Protein AF-A0A8E2JX76-F1 (afdb_monomer_lite)

InterPro domains:
  IPR056693 Domain of unknown function DUF7791 [PF25053] (15-69)

Organism: NCBI:txid574774

Secondary structure (DSSP, 8-state):
---TT----HHHHHHHHHHHHHHHHHHHHHHTSHHHHHHHHHHTTTTS--HHHHHHHHHHHHHHT--TT--HHHHHHHHHHHHHHHHHHHHHHSS--HHHHHHHHHHHHHHHHHS--GGGTT--SHHHHHHHTT-HHHHHHHTTTS-HHHHHHHHHHHHHHHHHHS-HHHHHHHHHHTTS--SSHHHHHHHHHHHHHTTTTTTT-------TTSHHHHHHHHHHHHHHHHHHHHHHHHHSSS--

Structure (mmCIF, N/CA/C/O backbone):
data_AF-A0A8E2JX76-F1
#
_entry.id   AF-A0A8E2JX76-F1
#
loop_
_atom_site.group_PDB
_atom_site.id
_atom_site.type_symbol
_atom_site.label_atom_id
_atom_site.label_alt_id
_atom_site.label_comp_id
_atom_site.label_asym_id
_atom_site.label_entity_id
_atom_site.label_seq_id
_atom_site.pdbx_PDB_ins_code
_atom_site.Cartn_x
_atom_site.Cartn_y
_atom_site.Cartn_z
_atom_site.occupancy
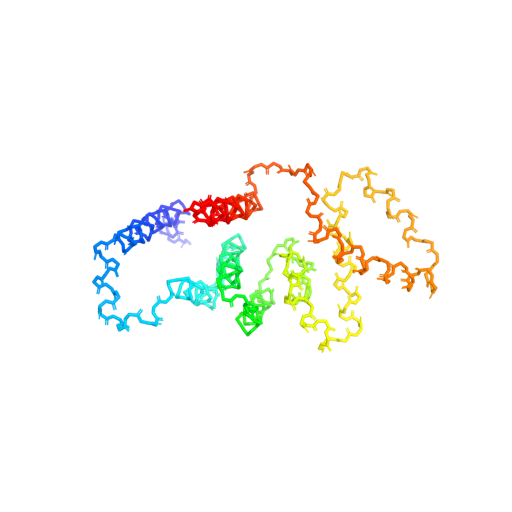_atom_site.B_iso_or_equiv
_atom_site.auth_seq_id
_atom_site.auth_comp_id
_atom_site.auth_asym_id
_atom_site.auth_atom_id
_atom_site.pdbx_PDB_model_num
ATOM 1 N N . MET A 1 1 ? 42.693 -14.334 10.787 1.00 50.94 1 MET A N 1
ATOM 2 C CA . MET A 1 1 ? 42.889 -13.735 9.450 1.00 50.94 1 MET A CA 1
ATOM 3 C C . MET A 1 1 ? 41.636 -14.006 8.642 1.00 50.94 1 MET A C 1
ATOM 5 O O . MET A 1 1 ? 41.381 -15.159 8.328 1.00 50.94 1 MET A O 1
ATOM 9 N N . VAL A 1 2 ? 40.813 -12.982 8.413 1.00 50.97 2 VAL A N 1
ATOM 10 C CA . VAL A 1 2 ? 39.615 -13.087 7.566 1.00 50.97 2 VAL A CA 1
ATOM 11 C C . VAL A 1 2 ? 40.042 -12.773 6.124 1.00 50.97 2 VAL A C 1
ATOM 13 O O . VAL A 1 2 ? 40.830 -11.842 5.947 1.00 50.97 2 VAL A O 1
ATOM 16 N N . PRO A 1 3 ? 39.622 -13.545 5.107 1.00 59.62 3 PRO A N 1
ATOM 17 C CA . PRO A 1 3 ? 40.065 -13.329 3.733 1.00 59.62 3 PRO A CA 1
ATOM 18 C C . PRO A 1 3 ? 39.615 -11.972 3.169 1.00 59.62 3 PRO A C 1
ATOM 20 O O . PRO A 1 3 ? 38.437 -11.629 3.204 1.00 59.62 3 PRO A O 1
ATOM 23 N N . ASN A 1 4 ? 40.565 -11.230 2.596 1.00 56.41 4 ASN A N 1
ATOM 24 C CA . ASN A 1 4 ? 40.424 -9.861 2.077 1.00 56.41 4 ASN A CA 1
ATOM 25 C C . ASN A 1 4 ? 39.562 -9.729 0.796 1.00 56.41 4 ASN A C 1
ATOM 27 O O . ASN A 1 4 ? 39.557 -8.679 0.168 1.00 56.41 4 ASN A O 1
ATOM 31 N N . TRP A 1 5 ? 38.872 -10.791 0.370 1.00 63.78 5 TRP A N 1
ATOM 32 C CA . TRP A 1 5 ? 37.967 -10.778 -0.789 1.00 63.78 5 TRP A CA 1
ATOM 33 C C . TRP A 1 5 ? 36.491 -10.647 -0.397 1.00 63.78 5 TRP A C 1
ATOM 35 O O . TRP A 1 5 ? 35.639 -10.553 -1.267 1.00 63.78 5 TRP A O 1
ATOM 45 N N . MET A 1 6 ? 36.188 -10.610 0.904 1.00 45.59 6 MET A N 1
ATOM 46 C CA . MET A 1 6 ? 34.832 -10.442 1.434 1.00 45.59 6 MET A CA 1
ATOM 47 C C . MET A 1 6 ? 34.576 -8.988 1.862 1.00 45.59 6 MET A C 1
ATOM 49 O O . MET A 1 6 ? 34.019 -8.718 2.923 1.00 45.59 6 MET A O 1
ATOM 53 N N . VAL A 1 7 ? 35.049 -8.045 1.046 1.00 55.78 7 VAL A N 1
ATOM 54 C CA . VAL A 1 7 ? 34.636 -6.640 1.090 1.00 55.78 7 VAL A CA 1
ATOM 55 C C . VAL A 1 7 ? 33.797 -6.431 -0.163 1.00 55.78 7 VAL A C 1
ATOM 57 O O . VAL A 1 7 ? 34.263 -5.865 -1.146 1.00 55.78 7 VAL A O 1
ATOM 60 N N . ASP A 1 8 ? 32.582 -6.983 -0.151 1.00 50.97 8 ASP A N 1
ATOM 61 C CA . ASP A 1 8 ? 31.576 -6.639 -1.151 1.00 50.97 8 ASP A CA 1
ATOM 62 C C . ASP A 1 8 ? 31.263 -5.156 -0.952 1.00 50.97 8 ASP A C 1
ATOM 64 O O . ASP A 1 8 ? 30.697 -4.740 0.061 1.00 50.97 8 ASP A O 1
ATOM 68 N N . THR A 1 9 ? 31.735 -4.335 -1.881 1.00 55.38 9 THR A N 1
ATOM 69 C CA . THR A 1 9 ? 31.513 -2.898 -1.874 1.00 55.38 9 THR A CA 1
ATOM 70 C C . THR A 1 9 ? 30.032 -2.646 -2.141 1.00 55.38 9 THR A C 1
ATOM 72 O O . THR A 1 9 ? 29.502 -2.976 -3.202 1.00 55.38 9 THR A O 1
ATOM 75 N N . ASP A 1 10 ? 29.342 -2.019 -1.187 1.00 55.44 10 ASP A N 1
ATOM 76 C CA . ASP A 1 10 ? 27.932 -1.618 -1.315 1.00 55.44 10 ASP A CA 1
ATOM 77 C C . ASP A 1 10 ? 27.642 -0.816 -2.611 1.00 55.44 10 ASP A C 1
ATOM 79 O O . ASP A 1 10 ? 26.508 -0.778 -3.101 1.00 55.44 10 ASP A O 1
ATOM 83 N N . GLU A 1 11 ? 28.677 -0.222 -3.217 1.00 58.78 11 GLU A N 1
ATOM 84 C CA . GLU A 1 11 ? 28.632 0.462 -4.513 1.00 58.78 11 GLU A CA 1
ATOM 85 C C . GLU A 1 11 ? 28.232 -0.446 -5.687 1.00 58.78 11 GLU A C 1
ATOM 87 O O . GLU A 1 11 ? 27.476 -0.013 -6.566 1.00 58.78 11 GLU A O 1
ATOM 92 N N . GLU A 1 12 ? 28.665 -1.710 -5.714 1.00 58.47 12 GLU A N 1
ATOM 93 C CA . GLU A 1 12 ? 28.334 -2.606 -6.827 1.00 58.47 12 GLU A CA 1
ATOM 94 C C . GLU A 1 12 ? 26.840 -2.972 -6.800 1.00 58.47 12 GLU A C 1
ATOM 96 O O . GLU A 1 12 ? 26.153 -2.928 -7.827 1.00 58.47 12 GLU A O 1
ATOM 101 N N . CYS A 1 13 ? 26.282 -3.199 -5.604 1.00 57.03 13 CYS A N 1
ATOM 102 C CA . CYS A 1 13 ? 24.848 -3.429 -5.404 1.00 57.03 13 CYS A CA 1
ATOM 103 C C . CYS A 1 13 ? 23.981 -2.235 -5.842 1.00 57.03 13 CYS A C 1
ATOM 105 O O . CYS A 1 13 ? 22.881 -2.424 -6.378 1.00 57.03 13 CYS A O 1
ATOM 107 N N . ALA A 1 14 ? 24.452 -1.001 -5.644 1.00 61.03 14 ALA A N 1
ATOM 108 C CA . ALA A 1 14 ? 23.742 0.194 -6.101 1.00 61.03 14 ALA A CA 1
ATOM 109 C C . ALA A 1 14 ? 23.683 0.274 -7.640 1.00 61.03 14 ALA A C 1
ATOM 111 O O . ALA A 1 14 ? 22.625 0.572 -8.206 1.00 61.03 14 ALA A O 1
ATOM 112 N N . SER A 1 15 ? 24.782 -0.070 -8.320 1.00 65.25 15 SER A N 1
ATOM 113 C CA . SER A 1 15 ? 24.880 -0.080 -9.787 1.00 65.25 15 SER A CA 1
ATOM 114 C C . SER A 1 15 ? 23.900 -1.066 -10.440 1.00 65.25 15 SER A C 1
ATOM 116 O O . SER A 1 15 ? 23.157 -0.706 -11.363 1.00 65.25 15 SER A O 1
ATOM 118 N N . TRP A 1 16 ? 23.805 -2.293 -9.911 1.00 57.41 16 TRP A N 1
ATOM 119 C CA . TRP A 1 16 ? 22.872 -3.301 -10.427 1.00 57.41 16 TRP A CA 1
ATOM 120 C C . TRP A 1 16 ? 21.408 -2.871 -10.289 1.00 57.41 16 TRP A C 1
ATOM 122 O O . TRP A 1 16 ? 20.624 -3.055 -11.223 1.00 57.41 16 TRP A O 1
ATOM 132 N N . ASN A 1 17 ? 21.039 -2.228 -9.176 1.00 61.09 17 ASN A N 1
ATOM 133 C CA . ASN A 1 17 ? 19.679 -1.721 -8.980 1.00 61.09 17 ASN A CA 1
ATOM 134 C C . ASN A 1 17 ? 19.298 -0.654 -10.021 1.00 61.09 17 ASN A C 1
ATOM 136 O O . ASN A 1 17 ? 18.183 -0.692 -10.547 1.00 61.09 17 ASN A O 1
ATOM 140 N N . LEU A 1 18 ? 20.214 0.258 -10.365 1.00 62.34 18 LEU A N 1
ATOM 141 C CA . LEU A 1 18 ? 19.973 1.280 -11.392 1.00 62.34 18 LEU A CA 1
ATOM 142 C C . LEU A 1 18 ? 19.794 0.658 -12.781 1.00 62.34 18 LEU A C 1
ATOM 144 O O . LEU A 1 18 ? 18.868 1.018 -13.514 1.00 62.34 18 LEU A O 1
ATOM 148 N N . ARG A 1 19 ? 20.642 -0.315 -13.128 1.00 64.06 19 ARG A N 1
ATOM 149 C CA . ARG A 1 19 ? 20.577 -1.008 -14.420 1.00 64.06 19 ARG A CA 1
ATOM 150 C C . ARG A 1 19 ? 19.278 -1.796 -14.579 1.00 64.06 19 ARG A C 1
ATOM 152 O O . ARG A 1 19 ? 18.639 -1.719 -15.627 1.00 64.06 19 ARG A O 1
ATOM 159 N N . VAL A 1 20 ? 18.863 -2.510 -13.535 1.00 68.62 20 VAL A N 1
ATOM 160 C CA . VAL A 1 20 ? 17.611 -3.278 -13.519 1.00 68.62 20 VAL A CA 1
ATOM 161 C C . VAL A 1 20 ? 16.409 -2.339 -13.651 1.00 68.62 20 VAL A C 1
ATOM 163 O O . VAL A 1 20 ? 15.566 -2.552 -14.521 1.00 68.62 20 VAL A O 1
ATOM 166 N N . GLN A 1 21 ? 16.359 -1.246 -12.883 1.00 70.12 21 GLN A N 1
ATOM 167 C CA . GLN A 1 21 ? 15.282 -0.253 -12.999 1.00 70.12 21 GLN A CA 1
ATOM 168 C C . GLN A 1 21 ? 15.192 0.356 -14.404 1.00 70.12 21 GLN A C 1
ATOM 170 O O . GLN A 1 21 ? 14.088 0.513 -14.931 1.00 70.12 21 GLN A O 1
ATOM 175 N N . TYR A 1 22 ? 16.334 0.660 -15.029 1.00 73.38 22 TYR A N 1
ATOM 176 C CA . TYR A 1 22 ? 16.366 1.160 -16.401 1.00 73.38 22 TYR A CA 1
ATOM 177 C C . TYR A 1 22 ? 15.811 0.134 -17.395 1.00 73.38 22 TYR A C 1
ATOM 179 O O . TYR A 1 22 ? 14.960 0.482 -18.210 1.00 73.38 22 TYR A O 1
ATOM 187 N N . ILE A 1 23 ? 16.228 -1.133 -17.303 1.00 76.06 23 ILE A N 1
ATOM 188 C CA . ILE A 1 23 ? 15.740 -2.197 -18.192 1.00 76.06 23 ILE A CA 1
ATOM 189 C C . ILE A 1 23 ? 14.235 -2.407 -18.017 1.00 76.06 23 ILE A C 1
ATOM 191 O O . ILE A 1 23 ? 13.520 -2.446 -19.014 1.00 76.06 23 ILE A O 1
ATOM 195 N N . HIS A 1 24 ? 13.727 -2.483 -16.784 1.00 76.12 24 HIS A N 1
ATOM 196 C CA . HIS A 1 24 ? 12.290 -2.654 -16.545 1.00 76.12 24 HIS A CA 1
ATOM 197 C C . HIS A 1 24 ? 11.471 -1.474 -17.064 1.00 76.12 24 HIS A C 1
ATOM 199 O O . HIS A 1 24 ? 10.395 -1.681 -17.624 1.00 76.12 24 HIS A O 1
ATOM 205 N N . ARG A 1 25 ? 11.978 -0.245 -16.921 1.00 78.31 25 ARG A N 1
ATOM 206 C CA . ARG A 1 25 ? 11.317 0.941 -17.468 1.00 78.31 25 ARG A CA 1
ATOM 207 C C . ARG A 1 25 ? 11.311 0.927 -18.994 1.00 78.31 25 ARG A C 1
ATOM 209 O O . ARG A 1 25 ? 10.256 1.115 -19.580 1.00 78.31 25 ARG A O 1
ATOM 216 N N . THR A 1 26 ? 12.446 0.647 -19.626 1.00 82.69 26 THR A N 1
ATOM 217 C CA . THR A 1 26 ? 12.547 0.572 -21.090 1.00 82.69 26 THR A CA 1
ATOM 218 C C . THR A 1 26 ? 11.689 -0.560 -21.651 1.00 82.69 26 THR A C 1
ATOM 220 O O . THR A 1 26 ? 11.000 -0.370 -22.648 1.00 82.69 26 THR A O 1
ATOM 223 N N . ALA A 1 27 ? 11.670 -1.722 -20.994 1.00 82.38 27 ALA A N 1
ATOM 224 C CA . ALA A 1 27 ? 10.802 -2.834 -21.364 1.00 82.38 27 ALA A CA 1
ATOM 225 C C . ALA A 1 27 ? 9.323 -2.456 -21.226 1.00 82.38 27 ALA A C 1
ATOM 227 O O . ALA A 1 27 ? 8.539 -2.744 -22.123 1.00 82.38 27 ALA A O 1
ATOM 228 N N . LYS A 1 28 ? 8.945 -1.763 -20.145 1.00 81.25 28 LYS A N 1
ATOM 229 C CA . LYS A 1 28 ? 7.587 -1.242 -19.968 1.00 81.25 28 LYS A CA 1
ATOM 230 C C . LYS A 1 28 ? 7.217 -0.265 -21.085 1.00 81.25 28 LYS A C 1
ATOM 232 O O . LYS A 1 28 ? 6.209 -0.482 -21.744 1.00 81.25 28 LYS A O 1
ATOM 237 N N . ASP A 1 29 ? 8.043 0.748 -21.331 1.00 84.69 29 ASP A N 1
ATOM 238 C CA . ASP A 1 29 ? 7.800 1.761 -22.365 1.00 84.69 29 ASP A CA 1
ATOM 239 C C . ASP A 1 29 ? 7.711 1.113 -23.767 1.00 84.69 29 ASP A C 1
ATOM 241 O O . ASP A 1 29 ? 6.890 1.509 -24.595 1.00 84.69 29 ASP A O 1
ATOM 245 N N . PHE A 1 30 ? 8.509 0.070 -24.026 1.00 86.81 30 PHE A N 1
ATOM 246 C CA . PHE A 1 30 ? 8.452 -0.718 -25.259 1.00 86.81 30 PHE A CA 1
ATOM 247 C C . PHE A 1 30 ? 7.161 -1.537 -25.380 1.00 86.81 30 PHE A C 1
ATOM 249 O O . PHE A 1 30 ? 6.525 -1.523 -26.435 1.00 86.81 30 PHE A O 1
ATOM 256 N N . LEU A 1 31 ? 6.751 -2.233 -24.318 1.00 84.06 31 LEU A N 1
ATOM 257 C CA . LEU A 1 31 ? 5.517 -3.026 -24.299 1.00 84.06 31 LEU A CA 1
ATOM 258 C C . LEU A 1 31 ? 4.268 -2.142 -24.397 1.00 84.06 31 LEU A C 1
ATOM 260 O O . LEU A 1 31 ? 3.299 -2.532 -25.040 1.00 84.06 31 LEU A O 1
ATOM 264 N N . GLU A 1 32 ? 4.307 -0.942 -23.818 1.00 81.88 32 GLU A N 1
ATOM 265 C CA . GLU A 1 32 ? 3.236 0.059 -23.906 1.00 81.88 32 GLU A CA 1
ATOM 266 C C . GLU A 1 32 ? 3.201 0.786 -25.266 1.00 81.88 32 GLU A C 1
ATOM 268 O O . GLU A 1 32 ? 2.283 1.569 -25.527 1.00 81.88 32 GLU A O 1
ATOM 273 N N . SER A 1 33 ? 4.155 0.525 -26.171 1.00 90.25 33 SER A N 1
ATOM 274 C CA . SER A 1 33 ? 4.100 1.056 -27.535 1.00 90.25 33 SER A CA 1
ATOM 275 C C . SER A 1 33 ? 2.904 0.474 -28.303 1.00 90.25 33 SER A C 1
ATOM 277 O O . SER A 1 33 ? 2.609 -0.715 -28.232 1.00 90.25 33 SER A O 1
ATOM 279 N N . GLY A 1 34 ? 2.187 1.307 -29.066 1.00 89.62 34 GLY A N 1
ATOM 280 C CA . GLY A 1 34 ? 0.876 0.935 -29.621 1.00 89.62 34 GLY A CA 1
ATOM 281 C C . GLY A 1 34 ? 0.865 -0.238 -30.616 1.00 89.62 34 GLY A C 1
ATOM 282 O O . GLY A 1 34 ? -0.190 -0.829 -30.844 1.00 89.62 34 GLY A O 1
ATOM 283 N N . SER A 1 35 ? 1.995 -0.593 -31.236 1.00 90.69 35 SER A N 1
ATOM 284 C CA . SER A 1 35 ? 2.104 -1.818 -32.046 1.00 90.69 35 SER A CA 1
ATOM 285 C C . SER A 1 35 ? 2.301 -3.053 -31.170 1.00 90.69 35 SER A C 1
ATOM 287 O O . SER A 1 35 ? 1.573 -4.028 -31.329 1.00 90.69 35 SER A O 1
ATOM 289 N N . LYS A 1 36 ? 3.221 -2.989 -30.201 1.00 89.25 36 LYS A N 1
ATOM 290 C CA . LYS A 1 36 ? 3.526 -4.109 -29.305 1.00 89.25 36 LYS A CA 1
ATOM 291 C C . LYS A 1 36 ? 2.415 -4.397 -28.318 1.00 89.25 36 LYS A C 1
ATOM 293 O O . LYS A 1 36 ? 2.122 -5.559 -28.068 1.00 89.25 36 LYS A O 1
ATOM 298 N N . TRP A 1 37 ? 1.729 -3.366 -27.843 1.00 87.19 37 TRP A N 1
ATOM 299 C CA . TRP A 1 37 ? 0.570 -3.547 -26.984 1.00 87.19 37 TRP A CA 1
ATOM 300 C C . TRP A 1 37 ? -0.548 -4.327 -27.683 1.00 87.19 37 TRP A C 1
ATOM 302 O O . TRP A 1 37 ? -1.173 -5.176 -27.060 1.00 87.19 37 TRP A O 1
ATOM 312 N N . ARG A 1 38 ? -0.762 -4.103 -28.989 1.00 88.25 38 ARG A N 1
ATOM 313 C CA . ARG A 1 38 ? -1.730 -4.886 -29.775 1.00 88.25 38 ARG A CA 1
ATOM 314 C C . ARG A 1 38 ? -1.323 -6.352 -29.880 1.00 88.25 38 ARG A C 1
ATOM 316 O O . ARG A 1 38 ? -2.139 -7.194 -29.545 1.00 88.25 38 ARG A O 1
ATOM 323 N N . GLU A 1 39 ? -0.059 -6.641 -30.203 1.00 90.38 39 GLU A N 1
ATOM 324 C CA . GLU A 1 39 ? 0.462 -8.022 -30.222 1.00 90.38 39 GLU A CA 1
ATOM 325 C C . GLU A 1 39 ? 0.265 -8.725 -28.863 1.00 90.38 39 GLU A C 1
ATOM 327 O O . GLU A 1 39 ? -0.134 -9.887 -28.806 1.00 90.38 39 GLU A O 1
ATOM 332 N N . VAL A 1 40 ? 0.506 -8.012 -27.755 1.00 85.44 40 VAL A N 1
ATOM 333 C CA . VAL A 1 40 ? 0.275 -8.532 -26.398 1.00 85.44 40 VAL A CA 1
ATOM 334 C C . VAL A 1 40 ? -1.210 -8.805 -26.164 1.00 85.44 40 VAL A C 1
ATOM 336 O O . VAL A 1 40 ? -1.549 -9.869 -25.649 1.00 85.44 40 VAL A O 1
ATOM 339 N N . LEU A 1 41 ? -2.103 -7.889 -26.546 1.00 86.44 41 LEU A N 1
ATOM 340 C CA . LEU A 1 41 ? -3.549 -8.094 -26.424 1.00 86.44 41 LEU A CA 1
ATOM 341 C C . LEU A 1 41 ? -4.027 -9.272 -27.284 1.00 86.44 41 LEU A C 1
ATOM 343 O O . LEU A 1 41 ? -4.803 -10.090 -26.791 1.00 86.44 41 LEU A O 1
ATOM 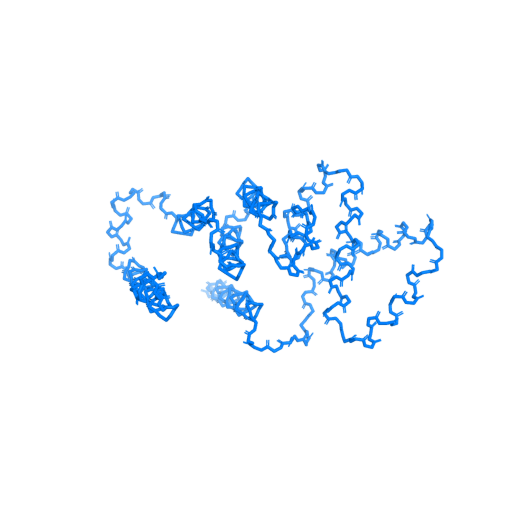347 N N . ASP A 1 42 ? -3.557 -9.392 -28.528 1.00 89.25 42 ASP A N 1
ATOM 348 C CA . ASP A 1 42 ? -3.859 -10.511 -29.438 1.00 89.25 42 ASP A CA 1
ATOM 349 C C . ASP A 1 42 ? -3.465 -11.848 -28.799 1.00 89.25 42 ASP A C 1
ATOM 351 O O . ASP A 1 42 ? -4.266 -12.780 -28.744 1.00 89.25 42 ASP A O 1
ATOM 355 N N . ALA A 1 43 ? -2.260 -11.920 -28.227 1.00 87.69 43 ALA A N 1
ATOM 356 C CA . ALA A 1 43 ? -1.756 -13.127 -27.576 1.00 87.69 43 ALA A CA 1
ATOM 357 C C . ALA A 1 43 ? -2.449 -13.454 -26.239 1.00 87.69 43 ALA A C 1
ATOM 359 O O . ALA A 1 43 ? -2.506 -14.617 -25.845 1.00 87.69 43 ALA A O 1
ATOM 360 N N . THR A 1 44 ? -2.963 -12.446 -25.528 1.00 83.50 44 THR A N 1
ATOM 361 C CA . THR A 1 44 ? -3.580 -12.596 -24.192 1.00 83.50 44 THR A CA 1
ATOM 362 C C . THR A 1 44 ? -5.111 -12.637 -24.220 1.00 83.50 44 THR A C 1
ATOM 364 O O . THR A 1 44 ? -5.754 -12.632 -23.167 1.00 83.50 44 THR A O 1
ATOM 367 N N . GLY A 1 45 ? -5.712 -12.701 -25.413 1.00 84.12 45 GLY A N 1
ATOM 368 C CA . GLY A 1 45 ? -7.162 -12.817 -25.572 1.00 84.12 45 GLY A CA 1
ATOM 369 C C . GLY A 1 45 ? -7.933 -11.531 -25.264 1.00 84.12 45 GLY A C 1
ATOM 370 O O . GLY A 1 45 ? -9.082 -11.615 -24.848 1.00 84.12 45 GLY A O 1
ATOM 371 N N . HIS A 1 46 ? -7.311 -10.360 -25.454 1.00 71.56 46 HIS A N 1
ATOM 372 C CA . HIS A 1 46 ? -7.898 -9.005 -25.437 1.00 71.56 46 HIS A CA 1
ATOM 373 C C . HIS A 1 46 ? -8.532 -8.504 -24.127 1.00 71.56 46 HIS A C 1
ATOM 375 O O . HIS A 1 46 ? -8.550 -7.295 -23.903 1.00 71.56 46 HIS A O 1
ATOM 381 N N . GLU A 1 47 ? -9.014 -9.378 -23.245 1.00 69.44 47 GLU A N 1
ATOM 382 C CA . GLU A 1 47 ? -9.903 -8.978 -22.147 1.00 69.44 47 GLU A CA 1
ATOM 383 C C . GLU A 1 47 ? -9.315 -9.166 -20.740 1.00 69.44 47 GLU A C 1
ATOM 385 O O . GLU A 1 47 ? -9.903 -8.687 -19.773 1.00 69.44 47 GLU A O 1
ATOM 390 N N . SER A 1 48 ? -8.145 -9.801 -20.584 1.00 73.12 48 SER A N 1
ATOM 391 C CA . SER A 1 48 ? -7.664 -10.217 -19.250 1.00 73.12 48 SER A CA 1
ATOM 392 C C . SER A 1 48 ? -6.381 -9.553 -18.745 1.00 73.12 48 SER A C 1
ATOM 394 O O . SER A 1 48 ? -6.109 -9.597 -17.545 1.00 73.12 48 SER A O 1
ATOM 396 N N . PHE A 1 49 ? -5.585 -8.915 -19.607 1.00 84.06 49 PHE A N 1
ATOM 397 C CA . PHE A 1 49 ? -4.276 -8.418 -19.187 1.00 84.06 49 PHE A CA 1
ATOM 398 C C . PHE A 1 49 ? -4.348 -6.994 -18.611 1.00 84.06 49 PHE A C 1
ATOM 400 O O . PHE A 1 49 ? -4.389 -6.000 -19.341 1.00 84.06 49 PHE A O 1
ATOM 407 N N . ASP A 1 50 ? -4.328 -6.878 -17.278 1.00 88.00 50 ASP A N 1
ATOM 408 C CA . ASP A 1 50 ? -4.168 -5.597 -16.582 1.00 88.00 50 ASP A CA 1
ATOM 409 C C . ASP A 1 50 ? -2.721 -5.422 -16.092 1.00 88.00 50 ASP A C 1
ATOM 411 O O . ASP A 1 50 ? -2.339 -6.001 -15.069 1.00 88.00 50 ASP A O 1
ATOM 415 N N . PRO A 1 51 ? -1.895 -4.591 -16.753 1.00 88.31 51 PRO A N 1
ATOM 416 C CA . PRO A 1 51 ? -0.486 -4.459 -16.391 1.00 88.31 51 PRO A CA 1
ATOM 417 C C . PRO A 1 51 ? -0.313 -3.960 -14.952 1.00 88.31 51 PRO A C 1
ATOM 419 O O . PRO A 1 51 ? 0.630 -4.358 -14.273 1.00 88.31 51 PRO A O 1
ATOM 422 N N . ASN A 1 52 ? -1.237 -3.134 -14.448 1.00 91.88 52 ASN A N 1
ATOM 423 C CA . ASN A 1 52 ? -1.159 -2.618 -13.080 1.00 91.88 52 ASN A CA 1
ATOM 424 C C . ASN A 1 52 ? -1.365 -3.718 -12.034 1.00 91.88 52 ASN A C 1
ATOM 426 O O . ASN A 1 52 ? -0.747 -3.667 -10.976 1.00 91.88 52 ASN A O 1
ATOM 430 N N . GLU A 1 53 ? -2.203 -4.712 -12.328 1.00 94.31 53 GLU A N 1
ATOM 431 C CA . GLU A 1 53 ? -2.442 -5.854 -11.441 1.00 94.31 53 GLU A CA 1
ATOM 432 C C . GLU A 1 53 ? -1.228 -6.777 -11.397 1.00 94.31 53 GLU A C 1
ATOM 434 O O . GLU A 1 53 ? -0.794 -7.185 -10.321 1.00 94.31 53 GLU A O 1
ATOM 439 N N . HIS A 1 54 ? -0.609 -7.031 -12.550 1.00 92.25 54 HIS A N 1
ATOM 440 C CA . HIS A 1 54 ? 0.633 -7.797 -12.607 1.00 92.25 54 HIS A CA 1
ATOM 441 C C . HIS A 1 54 ? 1.780 -7.097 -11.873 1.00 92.25 54 HIS A C 1
ATOM 443 O O . HIS A 1 54 ? 2.506 -7.754 -11.127 1.00 92.25 54 HIS A O 1
ATOM 449 N N . TRP A 1 55 ? 1.916 -5.776 -12.014 1.00 92.44 55 TRP A N 1
ATOM 450 C CA . TRP A 1 55 ? 2.905 -5.009 -11.254 1.00 92.44 55 TRP A CA 1
ATOM 451 C C . TRP A 1 55 ? 2.629 -5.033 -9.752 1.00 92.44 55 TRP A C 1
ATOM 453 O O . TRP A 1 55 ? 3.558 -5.272 -8.983 1.00 92.44 55 TRP A O 1
ATOM 463 N N . ALA A 1 56 ? 1.373 -4.853 -9.334 1.00 95.75 56 ALA A N 1
ATOM 464 C CA . ALA A 1 56 ? 0.978 -4.984 -7.934 1.00 95.75 56 ALA A CA 1
ATOM 465 C C . ALA A 1 56 ? 1.428 -6.346 -7.377 1.00 95.75 56 ALA A C 1
ATOM 467 O O . ALA A 1 56 ? 2.224 -6.420 -6.440 1.00 95.75 56 ALA A O 1
ATOM 468 N N . ASN A 1 57 ? 1.024 -7.429 -8.043 1.00 96.06 57 ASN A N 1
ATOM 469 C CA . ASN A 1 57 ? 1.379 -8.787 -7.645 1.00 96.06 57 ASN A CA 1
ATOM 470 C C . ASN A 1 57 ? 2.896 -9.017 -7.618 1.00 96.06 57 ASN A C 1
ATOM 472 O O . ASN A 1 57 ? 3.393 -9.651 -6.689 1.00 96.06 57 ASN A O 1
ATOM 476 N N . ALA A 1 58 ? 3.643 -8.477 -8.583 1.00 95.12 58 ALA A N 1
ATOM 477 C CA . ALA A 1 58 ? 5.099 -8.573 -8.603 1.00 95.12 58 ALA A CA 1
ATOM 478 C C . ALA A 1 58 ? 5.739 -7.884 -7.387 1.00 95.12 58 ALA A C 1
ATOM 480 O O . ALA A 1 58 ? 6.584 -8.489 -6.727 1.00 95.12 58 ALA A O 1
ATOM 481 N N . PHE A 1 59 ? 5.319 -6.663 -7.036 1.00 96.19 59 PHE A N 1
ATOM 482 C CA . PHE A 1 59 ? 5.844 -5.970 -5.854 1.00 96.19 59 PHE A CA 1
ATOM 483 C C . PHE A 1 59 ? 5.459 -6.667 -4.550 1.00 96.19 59 PHE A C 1
ATOM 485 O O . PHE A 1 59 ? 6.292 -6.764 -3.647 1.00 96.19 59 PHE A O 1
ATOM 492 N N . LEU A 1 60 ? 4.245 -7.215 -4.460 1.00 97.31 60 LEU A N 1
ATOM 493 C CA . LEU A 1 60 ? 3.840 -8.021 -3.311 1.00 97.31 60 LEU A CA 1
ATOM 494 C C . LEU A 1 60 ? 4.711 -9.278 -3.176 1.00 97.31 60 LEU A C 1
ATOM 496 O O . LEU A 1 60 ? 5.147 -9.610 -2.074 1.00 97.31 60 LEU A O 1
ATOM 500 N N . TRP A 1 61 ? 5.002 -9.964 -4.283 1.00 97.00 61 TRP A N 1
ATOM 501 C CA . TRP A 1 61 ? 5.930 -11.094 -4.283 1.00 97.00 61 TRP A CA 1
ATOM 502 C C . TRP A 1 61 ? 7.333 -10.675 -3.863 1.00 97.00 61 TRP A C 1
ATOM 504 O O . TRP A 1 61 ? 7.900 -11.310 -2.979 1.00 97.00 61 TRP A O 1
ATOM 514 N N . MET A 1 62 ? 7.850 -9.570 -4.405 1.00 95.75 62 MET A N 1
ATOM 515 C CA . MET A 1 62 ? 9.137 -9.019 -3.984 1.00 95.75 62 MET A CA 1
ATOM 516 C C . MET A 1 62 ? 9.166 -8.748 -2.481 1.00 95.75 62 MET A C 1
ATOM 518 O O . MET A 1 62 ? 10.160 -9.086 -1.844 1.00 95.75 62 MET A O 1
ATOM 522 N N . LEU A 1 63 ? 8.091 -8.179 -1.918 1.00 95.44 63 LEU A N 1
ATOM 523 C CA . LEU A 1 63 ? 7.954 -7.910 -0.486 1.00 95.44 63 LEU A CA 1
ATOM 524 C C . LEU A 1 63 ? 7.996 -9.209 0.333 1.00 95.44 63 LEU A C 1
ATOM 526 O O . LEU A 1 63 ? 8.719 -9.282 1.325 1.00 95.44 63 LEU A O 1
ATOM 530 N N . LYS A 1 64 ? 7.276 -10.248 -0.110 1.00 95.88 64 LYS A N 1
ATOM 531 C CA . LYS A 1 64 ? 7.249 -11.578 0.527 1.00 95.88 64 LYS A CA 1
ATOM 532 C C . LYS A 1 64 ? 8.601 -12.281 0.503 1.00 95.88 64 LYS A C 1
ATOM 534 O O . LYS A 1 64 ? 8.930 -12.994 1.444 1.00 95.88 64 LYS A O 1
ATOM 539 N N . THR A 1 65 ? 9.369 -12.097 -0.566 1.00 94.81 65 THR A N 1
ATOM 540 C CA . THR A 1 65 ? 10.663 -12.761 -0.764 1.00 94.81 65 THR A CA 1
ATOM 541 C C . THR A 1 65 ? 11.848 -11.926 -0.283 1.00 94.81 65 THR A C 1
ATOM 543 O O . THR A 1 65 ? 12.991 -12.264 -0.587 1.00 94.81 65 THR A O 1
ATOM 546 N N . LEU A 1 66 ? 11.626 -10.817 0.435 1.00 92.56 66 LEU A N 1
ATOM 547 C CA . LEU A 1 66 ? 12.732 -10.024 0.968 1.00 92.56 66 LEU A CA 1
ATOM 548 C C . LEU A 1 66 ? 13.540 -10.838 1.981 1.00 92.56 66 LEU A C 1
ATOM 550 O O . LEU A 1 66 ? 13.043 -11.179 3.052 1.00 92.56 66 LEU A O 1
ATOM 554 N N . GLY A 1 67 ? 14.822 -11.056 1.687 1.00 86.69 67 GLY A N 1
ATOM 555 C CA . GLY A 1 67 ? 15.768 -11.664 2.624 1.00 86.69 67 GLY A CA 1
ATOM 556 C C . GLY A 1 67 ? 15.954 -10.837 3.901 1.00 86.69 67 GLY A C 1
ATOM 557 O O . GLY A 1 67 ? 15.647 -9.640 3.935 1.00 86.69 67 GLY A O 1
ATOM 558 N N . HIS A 1 68 ? 16.463 -11.474 4.960 1.00 84.94 68 HIS A N 1
ATOM 559 C CA . HIS A 1 68 ? 16.637 -10.862 6.286 1.00 84.94 68 HIS A CA 1
ATOM 560 C C . HIS A 1 68 ? 17.618 -9.677 6.305 1.00 84.94 68 HIS A C 1
ATOM 562 O O . HIS A 1 68 ? 17.465 -8.787 7.133 1.00 84.94 68 HIS A O 1
ATOM 568 N N . SER A 1 69 ? 18.571 -9.627 5.371 1.00 85.44 69 SER A N 1
ATOM 569 C CA . SER A 1 69 ? 19.624 -8.604 5.276 1.00 85.44 69 SER A CA 1
ATOM 570 C C . SER A 1 69 ? 19.212 -7.317 4.548 1.00 85.44 69 SER A C 1
ATOM 572 O O . SER A 1 69 ? 20.045 -6.457 4.282 1.00 85.44 69 SER A O 1
ATOM 574 N N . VAL A 1 70 ? 17.937 -7.167 4.181 1.00 86.38 70 VAL A N 1
ATOM 575 C CA . VAL A 1 70 ? 17.481 -6.015 3.390 1.00 86.38 70 VAL A CA 1
ATOM 576 C C . VAL A 1 70 ? 17.270 -4.784 4.272 1.00 86.38 70 VAL A C 1
ATOM 578 O O . VAL A 1 70 ? 16.592 -4.869 5.297 1.00 86.38 70 VAL A O 1
ATOM 581 N N . SER A 1 71 ? 17.793 -3.636 3.826 1.00 89.69 71 SER A N 1
ATOM 582 C CA . SER A 1 71 ? 17.673 -2.365 4.541 1.00 89.69 71 SER A CA 1
ATOM 583 C C . SER A 1 71 ? 16.208 -1.910 4.708 1.00 89.69 71 SER A C 1
ATOM 585 O O . SER A 1 71 ? 15.368 -2.182 3.833 1.00 89.69 71 SER A O 1
ATOM 587 N N . PRO A 1 72 ? 15.870 -1.195 5.799 1.00 88.50 72 PRO A N 1
ATOM 588 C CA . PRO A 1 72 ? 14.519 -0.679 6.031 1.00 88.50 72 PRO A CA 1
ATOM 589 C C . PRO A 1 72 ? 13.992 0.212 4.897 1.00 88.50 72 PRO A C 1
ATOM 591 O O . PRO A 1 72 ? 12.804 0.165 4.573 1.00 88.50 72 PRO A O 1
ATOM 594 N N . GLU A 1 73 ? 14.863 0.987 4.249 1.00 86.88 73 GLU A N 1
ATOM 595 C CA . GLU A 1 73 ? 14.511 1.878 3.137 1.00 86.88 73 GLU A CA 1
ATOM 596 C C . GLU A 1 73 ? 14.021 1.082 1.928 1.00 86.88 73 GLU A C 1
ATOM 598 O O . GLU A 1 73 ? 13.053 1.471 1.270 1.00 86.88 73 GLU A O 1
ATOM 603 N N . ARG A 1 74 ? 14.654 -0.063 1.641 1.00 88.44 74 ARG A N 1
ATOM 604 C CA . ARG A 1 74 ? 14.250 -0.928 0.529 1.00 88.44 74 ARG A CA 1
ATOM 605 C C . ARG A 1 74 ? 12.905 -1.597 0.798 1.00 88.44 74 ARG A C 1
ATOM 607 O O . ARG A 1 74 ? 12.092 -1.674 -0.124 1.00 88.44 74 ARG A O 1
ATOM 614 N N . VAL A 1 75 ? 12.649 -2.023 2.039 1.00 91.88 75 VAL A N 1
ATOM 615 C CA . VAL A 1 75 ? 11.324 -2.518 2.461 1.00 91.88 75 VAL A CA 1
ATOM 616 C C . VAL A 1 75 ? 10.271 -1.437 2.219 1.00 91.88 75 VAL A C 1
ATOM 618 O O . VAL A 1 75 ? 9.255 -1.700 1.578 1.00 91.88 75 VAL A O 1
ATOM 621 N N . TRP A 1 76 ? 10.543 -0.208 2.665 1.00 90.25 76 TRP A N 1
ATOM 622 C CA . TRP A 1 76 ? 9.630 0.923 2.501 1.00 90.25 76 TRP A CA 1
ATOM 623 C C . TRP A 1 76 ? 9.361 1.287 1.047 1.00 90.25 76 TRP A C 1
ATOM 625 O O . TRP A 1 76 ? 8.216 1.553 0.682 1.00 90.25 76 TRP A O 1
ATOM 635 N N . ASN A 1 77 ? 10.393 1.278 0.207 1.00 89.00 77 ASN A N 1
ATOM 636 C CA . ASN A 1 77 ? 10.242 1.550 -1.216 1.00 89.00 77 ASN A CA 1
ATOM 637 C C . ASN A 1 77 ? 9.289 0.530 -1.860 1.00 89.00 77 ASN A C 1
ATOM 639 O O . ASN A 1 77 ? 8.328 0.916 -2.518 1.00 89.00 77 ASN A O 1
ATOM 643 N N . ILE A 1 78 ? 9.493 -0.767 -1.606 1.00 93.75 78 ILE A N 1
ATOM 644 C CA . ILE A 1 78 ? 8.638 -1.831 -2.157 1.00 93.75 78 ILE A CA 1
ATOM 645 C C . ILE A 1 78 ? 7.211 -1.739 -1.605 1.00 93.75 78 ILE A C 1
ATOM 647 O O . ILE A 1 78 ? 6.256 -1.842 -2.375 1.00 93.75 78 ILE A O 1
ATOM 651 N N . LEU A 1 79 ? 7.053 -1.492 -0.302 1.00 94.75 79 LEU A N 1
ATOM 652 C CA . LEU A 1 79 ? 5.746 -1.281 0.326 1.00 94.75 79 LEU A CA 1
ATOM 653 C C . LEU A 1 79 ? 4.993 -0.110 -0.321 1.00 94.75 79 LEU A C 1
ATOM 655 O O . LEU A 1 79 ? 3.806 -0.227 -0.620 1.00 94.75 79 LEU A O 1
ATOM 659 N N . THR A 1 80 ? 5.692 0.995 -0.585 1.00 92.31 80 THR A N 1
ATOM 660 C CA . THR A 1 80 ? 5.114 2.176 -1.242 1.00 92.31 80 THR A CA 1
ATOM 661 C C . THR A 1 80 ? 4.599 1.825 -2.635 1.00 92.31 80 THR A C 1
ATOM 663 O O . THR A 1 80 ? 3.456 2.155 -2.947 1.00 92.31 80 THR A O 1
ATOM 666 N N . TRP A 1 81 ? 5.375 1.081 -3.435 1.00 93.75 81 TRP A N 1
ATOM 667 C CA . TRP A 1 81 ? 4.920 0.604 -4.747 1.00 93.75 81 TRP A CA 1
ATOM 668 C C . TRP A 1 81 ? 3.694 -0.306 -4.643 1.00 93.75 81 TRP A C 1
ATOM 670 O O . TRP A 1 81 ? 2.752 -0.154 -5.417 1.00 93.75 81 TRP A O 1
ATOM 680 N N . CYS A 1 82 ? 3.658 -1.214 -3.664 1.00 96.75 82 CYS A N 1
ATOM 681 C CA . CYS A 1 82 ? 2.501 -2.084 -3.443 1.00 96.75 82 CYS A CA 1
ATOM 682 C C . CYS A 1 82 ? 1.217 -1.267 -3.219 1.00 96.75 82 CYS A C 1
ATOM 684 O O . CYS A 1 82 ? 0.189 -1.538 -3.842 1.00 96.75 82 CYS A O 1
ATOM 686 N N . ILE A 1 83 ? 1.289 -0.254 -2.351 1.00 95.88 83 ILE A N 1
ATOM 687 C CA . ILE A 1 83 ? 0.153 0.609 -2.002 1.00 95.88 83 ILE A CA 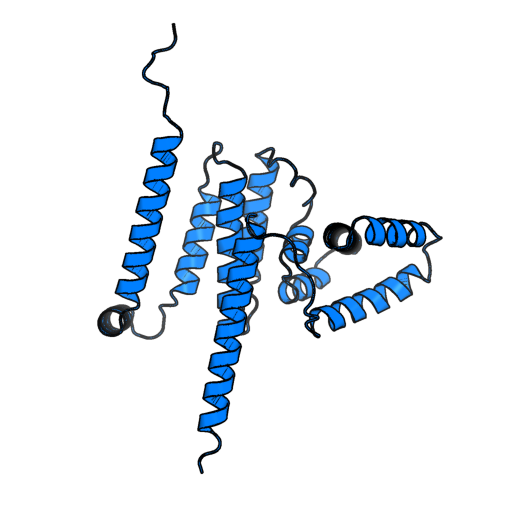1
ATOM 688 C C . ILE A 1 83 ? -0.236 1.509 -3.179 1.00 95.88 83 ILE A C 1
ATOM 690 O O . ILE A 1 83 ? -1.420 1.680 -3.465 1.00 95.88 83 ILE A O 1
ATOM 694 N N . GLU A 1 84 ? 0.742 2.052 -3.899 1.00 93.38 84 GLU A N 1
ATOM 695 C CA . GLU A 1 84 ? 0.501 2.873 -5.083 1.00 93.38 84 GLU A CA 1
ATOM 696 C C . GLU A 1 84 ? -0.270 2.106 -6.160 1.00 93.38 84 GLU A C 1
ATOM 698 O O . GLU A 1 84 ? -1.294 2.589 -6.647 1.00 93.38 84 GLU A O 1
ATOM 703 N N . TYR A 1 85 ? 0.169 0.893 -6.503 1.00 95.44 85 TYR A N 1
ATOM 704 C CA . TYR A 1 85 ? -0.540 0.087 -7.494 1.00 95.44 85 TYR A CA 1
ATOM 705 C C . TYR A 1 85 ? -1.929 -0.344 -7.002 1.00 95.44 85 TYR A C 1
ATOM 707 O O . TYR A 1 85 ? -2.864 -0.368 -7.805 1.00 95.44 85 TYR A O 1
ATOM 715 N N . ALA A 1 86 ? -2.113 -0.582 -5.697 1.00 96.25 86 ALA A N 1
ATOM 716 C CA . ALA A 1 86 ? -3.445 -0.805 -5.126 1.00 96.25 86 ALA A CA 1
ATOM 717 C C . ALA A 1 86 ? -4.373 0.403 -5.350 1.00 96.25 86 ALA A C 1
ATOM 719 O O . ALA A 1 86 ? -5.522 0.231 -5.760 1.00 96.25 86 ALA A O 1
ATOM 720 N N . LEU A 1 87 ? -3.868 1.624 -5.145 1.00 94.06 87 LEU A N 1
ATOM 721 C CA . LEU A 1 87 ? -4.617 2.863 -5.374 1.00 94.06 87 LEU A CA 1
ATOM 722 C C . LEU A 1 87 ? -4.924 3.095 -6.859 1.00 94.06 87 LEU A C 1
ATOM 724 O O . LEU A 1 87 ? -6.039 3.495 -7.199 1.00 94.06 87 LEU A O 1
ATOM 728 N N . ILE A 1 88 ? -3.975 2.811 -7.756 1.00 93.56 88 ILE A N 1
ATOM 729 C CA . ILE A 1 88 ? -4.189 2.892 -9.210 1.00 93.56 88 ILE A CA 1
ATOM 730 C C . ILE A 1 88 ? -5.295 1.918 -9.641 1.00 93.56 88 ILE A C 1
ATOM 732 O O . ILE A 1 88 ? -6.202 2.302 -10.385 1.00 93.56 88 ILE A O 1
ATOM 736 N N . LEU A 1 89 ? -5.257 0.676 -9.150 1.00 94.88 89 LEU A N 1
ATOM 737 C CA . LEU A 1 89 ? -6.283 -0.332 -9.429 1.00 94.88 89 LEU A CA 1
ATOM 738 C C . LEU A 1 89 ? -7.643 0.073 -8.863 1.00 94.88 89 LEU A C 1
ATOM 740 O O . LEU A 1 89 ? -8.649 -0.039 -9.564 1.00 94.88 89 LEU A O 1
ATOM 744 N N . GLN A 1 90 ? -7.678 0.598 -7.638 1.00 94.88 90 GLN A N 1
ATOM 745 C CA . GLN A 1 90 ? -8.903 1.109 -7.029 1.00 94.88 90 GLN A CA 1
ATOM 746 C C . GLN A 1 90 ? -9.500 2.254 -7.847 1.00 94.88 90 GLN A C 1
ATOM 748 O O . GLN A 1 90 ? -10.705 2.270 -8.090 1.00 94.88 90 GLN A O 1
ATOM 753 N N . LEU A 1 91 ? -8.679 3.190 -8.319 1.00 92.62 91 LEU A N 1
ATOM 754 C CA . LEU A 1 91 ? -9.142 4.284 -9.166 1.00 92.62 91 LEU A CA 1
ATOM 755 C C . LEU A 1 91 ? -9.701 3.771 -10.501 1.00 92.62 91 LEU A C 1
ATOM 757 O O . LEU A 1 91 ? -10.742 4.254 -10.952 1.00 92.62 91 LEU A O 1
ATOM 761 N N . LYS A 1 92 ? -9.022 2.796 -11.118 1.00 93.31 92 LYS A N 1
ATOM 762 C CA . LYS A 1 92 ? -9.414 2.203 -12.404 1.00 93.31 92 LYS A CA 1
ATOM 763 C C . LYS A 1 92 ? -10.715 1.403 -12.294 1.00 93.31 92 LYS A C 1
ATOM 765 O O . LYS A 1 92 ? -11.590 1.565 -13.137 1.00 93.31 92 LYS A O 1
ATOM 770 N N . ARG A 1 93 ? -10.842 0.555 -11.268 1.00 94.88 93 ARG A N 1
ATOM 771 C CA . ARG A 1 93 ? -11.967 -0.383 -11.082 1.00 94.88 93 ARG A CA 1
ATOM 772 C C . ARG A 1 93 ? -13.104 0.185 -10.232 1.00 94.88 93 ARG A C 1
ATOM 774 O O . ARG A 1 93 ? -14.172 -0.407 -10.194 1.00 94.88 93 ARG A O 1
ATOM 781 N N . ARG A 1 94 ? -12.876 1.303 -9.531 1.00 94.88 94 ARG A N 1
ATOM 782 C CA . ARG A 1 94 ? -13.773 1.868 -8.501 1.00 94.88 94 ARG A CA 1
ATOM 783 C C . ARG A 1 94 ? -14.088 0.893 -7.358 1.00 94.88 94 ARG A C 1
ATOM 785 O O . ARG A 1 94 ? -15.093 1.045 -6.675 1.00 94.88 94 ARG A O 1
ATOM 792 N N . VAL A 1 95 ? -13.207 -0.082 -7.129 1.00 96.50 95 VAL A N 1
ATOM 793 C CA . VAL A 1 95 ? -13.335 -1.103 -6.082 1.00 96.50 95 VAL A CA 1
ATOM 794 C C . VAL A 1 95 ? -12.067 -1.115 -5.240 1.00 96.50 95 VAL A C 1
ATOM 796 O O . VAL A 1 95 ? -10.962 -1.240 -5.773 1.00 96.50 95 VAL A O 1
ATOM 799 N N . VAL A 1 96 ? -12.230 -0.998 -3.921 1.00 96.06 96 VAL A N 1
ATOM 800 C CA . VAL A 1 96 ? -11.128 -1.090 -2.956 1.00 96.06 96 VAL A CA 1
ATOM 801 C C . VAL A 1 96 ? -10.559 -2.504 -2.979 1.00 96.06 96 VAL A C 1
ATOM 803 O O . VAL A 1 96 ? -11.291 -3.476 -2.805 1.00 96.06 96 VAL A O 1
ATOM 806 N N . GLN A 1 97 ? -9.246 -2.626 -3.155 1.00 96.88 97 GLN A N 1
ATOM 807 C CA . GLN A 1 97 ? -8.552 -3.916 -3.191 1.00 96.88 97 GLN A CA 1
ATOM 808 C C . GLN A 1 97 ? -8.270 -4.424 -1.766 1.00 96.88 97 GLN A C 1
ATOM 810 O O . GLN A 1 97 ? -7.117 -4.523 -1.351 1.00 96.88 97 GLN A O 1
ATOM 815 N N . VAL A 1 98 ? -9.328 -4.692 -0.991 1.00 96.94 98 VAL A N 1
ATOM 816 C CA . VAL A 1 98 ? -9.233 -5.006 0.450 1.00 96.94 98 VAL A CA 1
ATOM 817 C C . VAL A 1 98 ? -8.361 -6.233 0.707 1.00 96.94 98 VAL A C 1
ATOM 819 O O . VAL A 1 98 ? -7.437 -6.153 1.505 1.00 96.94 98 VAL A O 1
ATOM 822 N N . THR A 1 99 ? -8.593 -7.331 -0.015 1.00 97.44 99 THR A N 1
ATOM 823 C CA . THR A 1 99 ? -7.830 -8.584 0.130 1.00 97.44 99 THR A CA 1
ATOM 824 C C . THR A 1 99 ? -6.343 -8.404 -0.163 1.00 97.44 99 THR A C 1
ATOM 826 O O . THR A 1 99 ? -5.494 -8.958 0.529 1.00 97.44 99 THR A O 1
ATOM 829 N N . TYR A 1 100 ? -6.015 -7.602 -1.173 1.00 97.69 100 TYR A N 1
ATOM 830 C CA . TYR A 1 100 ? -4.635 -7.303 -1.535 1.00 97.69 100 TYR A CA 1
ATOM 831 C C . TYR A 1 100 ? -3.948 -6.413 -0.484 1.00 97.69 100 TYR A C 1
ATOM 833 O O . TYR A 1 100 ? -2.817 -6.691 -0.090 1.00 97.69 100 TYR A O 1
ATOM 841 N N . LEU A 1 101 ? -4.636 -5.381 0.020 1.00 97.62 101 LEU A N 1
ATOM 842 C CA . LEU A 1 101 ? -4.128 -4.519 1.096 1.00 97.62 101 LEU A CA 1
ATOM 843 C C . LEU A 1 101 ? -3.949 -5.282 2.417 1.00 97.62 101 LEU A C 1
ATOM 845 O O . LEU A 1 101 ? -2.919 -5.118 3.071 1.00 97.62 101 LEU A O 1
ATOM 849 N N . ASP A 1 102 ? -4.894 -6.156 2.770 1.00 97.12 102 ASP A N 1
ATOM 850 C CA . ASP A 1 102 ? -4.789 -7.049 3.929 1.00 97.12 102 ASP A CA 1
ATOM 851 C C . ASP A 1 102 ? -3.518 -7.898 3.851 1.00 97.12 102 ASP A C 1
ATOM 853 O O . ASP A 1 102 ? -2.759 -7.995 4.818 1.00 97.12 102 ASP A O 1
ATOM 857 N N . GLU A 1 103 ? -3.250 -8.469 2.677 1.00 97.94 103 GLU A N 1
ATOM 858 C CA . GLU A 1 103 ? -2.065 -9.287 2.453 1.00 97.94 103 GLU A CA 1
ATOM 859 C C . GLU A 1 103 ? -0.768 -8.468 2.538 1.00 97.94 103 GLU A C 1
ATOM 861 O O . GLU A 1 103 ? 0.193 -8.920 3.164 1.00 97.94 103 GLU A O 1
ATOM 866 N N . ILE A 1 104 ? -0.736 -7.247 1.987 1.00 97.00 104 ILE A N 1
ATOM 867 C CA . ILE A 1 104 ? 0.408 -6.330 2.137 1.00 97.00 104 ILE A CA 1
ATOM 868 C C . ILE A 1 104 ? 0.690 -6.068 3.617 1.00 97.00 104 ILE A C 1
ATOM 870 O O . ILE A 1 104 ? 1.833 -6.198 4.061 1.00 97.00 104 ILE A O 1
ATOM 874 N N . PHE A 1 105 ? -0.335 -5.703 4.387 1.00 95.88 105 PHE A N 1
ATOM 875 C CA . PHE A 1 105 ? -0.158 -5.353 5.794 1.00 95.88 105 PHE A CA 1
ATOM 876 C C . PHE A 1 105 ? 0.211 -6.555 6.651 1.00 95.88 105 PHE A C 1
ATOM 878 O O . PHE A 1 105 ? 1.036 -6.425 7.556 1.00 95.88 105 PHE A O 1
ATOM 885 N N . ARG A 1 106 ? -0.322 -7.738 6.332 1.00 95.75 106 ARG A N 1
ATOM 886 C CA . ARG A 1 106 ? 0.082 -8.991 6.972 1.00 95.75 106 ARG A CA 1
ATOM 887 C C . ARG A 1 106 ? 1.564 -9.276 6.737 1.00 95.75 106 ARG A C 1
ATOM 889 O O . ARG A 1 106 ? 2.287 -9.549 7.693 1.00 95.75 106 ARG A O 1
ATOM 896 N N . VAL A 1 107 ? 2.027 -9.193 5.487 1.00 95.50 107 VAL A N 1
ATOM 897 C CA . VAL A 1 107 ? 3.441 -9.414 5.140 1.00 95.50 107 VAL A CA 1
ATOM 898 C C . VAL A 1 107 ? 4.329 -8.366 5.812 1.00 95.50 107 VAL A C 1
ATOM 900 O O . VAL A 1 107 ? 5.345 -8.722 6.405 1.00 95.50 107 VAL A O 1
ATOM 903 N N . TYR A 1 108 ? 3.928 -7.094 5.792 1.00 93.81 108 TYR A N 1
ATOM 904 C CA . TYR A 1 108 ? 4.662 -6.025 6.464 1.00 93.81 108 TYR A CA 1
ATOM 905 C C . TYR A 1 108 ? 4.786 -6.263 7.974 1.00 93.81 108 TYR A C 1
ATOM 907 O O . TYR A 1 108 ? 5.887 -6.152 8.508 1.00 93.81 108 TYR A O 1
AT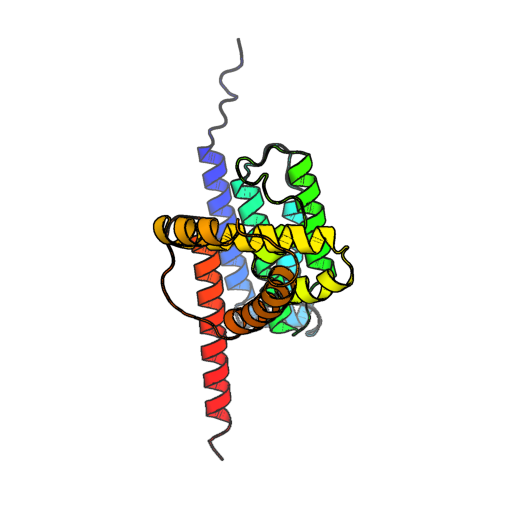OM 915 N N . GLY A 1 109 ? 3.707 -6.674 8.647 1.00 92.75 109 GLY A N 1
ATOM 916 C CA . GLY A 1 109 ? 3.740 -7.003 10.074 1.00 92.75 109 GLY A CA 1
ATOM 917 C C . GLY A 1 109 ? 4.715 -8.140 10.401 1.00 92.75 109 GLY A C 1
ATOM 918 O O . GLY A 1 109 ? 5.452 -8.063 11.381 1.00 92.75 109 GLY A O 1
ATOM 919 N N . VAL A 1 110 ? 4.805 -9.166 9.546 1.00 92.75 110 VAL A N 1
ATOM 920 C CA . VAL A 1 110 ? 5.811 -10.237 9.695 1.00 92.75 110 VAL A CA 1
ATOM 921 C C . VAL A 1 110 ? 7.234 -9.689 9.541 1.00 92.75 110 VAL A C 1
ATOM 923 O O . VAL A 1 110 ? 8.117 -10.019 10.336 1.00 92.75 110 VAL A O 1
ATOM 926 N N . ILE A 1 111 ? 7.472 -8.825 8.551 1.00 91.38 111 ILE A N 1
ATOM 927 C CA . ILE A 1 111 ? 8.783 -8.194 8.338 1.00 91.38 111 ILE A CA 1
ATOM 928 C C . ILE A 1 111 ? 9.154 -7.308 9.537 1.00 91.38 111 ILE A C 1
ATOM 930 O O . ILE A 1 111 ? 10.292 -7.355 9.994 1.00 91.38 111 ILE A O 1
ATOM 934 N N . GLN A 1 112 ? 8.205 -6.548 10.079 1.00 89.50 112 GLN A N 1
ATOM 935 C CA . GLN A 1 112 ? 8.411 -5.685 11.241 1.00 89.50 112 GLN A CA 1
ATOM 936 C C . GLN A 1 112 ? 8.689 -6.479 12.520 1.00 89.50 112 GLN A C 1
ATOM 938 O O . GLN A 1 112 ? 9.563 -6.105 13.291 1.00 89.50 112 GLN A O 1
ATOM 943 N N . ASN A 1 113 ? 8.008 -7.604 12.736 1.00 88.19 113 ASN A N 1
ATOM 944 C CA . ASN A 1 113 ? 8.254 -8.443 13.912 1.00 88.19 113 ASN A CA 1
ATOM 945 C C . ASN A 1 113 ? 9.598 -9.177 13.842 1.00 88.19 113 ASN A C 1
ATOM 947 O O . ASN A 1 113 ? 10.203 -9.471 14.868 1.00 88.19 113 ASN A O 1
ATOM 951 N N . THR A 1 114 ? 10.071 -9.483 12.634 1.00 85.56 114 THR A N 1
ATOM 952 C CA . THR A 1 114 ? 11.350 -10.179 12.431 1.00 85.56 114 THR A CA 1
ATOM 953 C C . THR A 1 114 ? 12.545 -9.234 12.363 1.00 85.56 114 THR A C 1
ATOM 955 O O . THR A 1 114 ? 13.684 -9.700 12.401 1.00 85.56 114 THR A O 1
ATOM 958 N N . ARG A 1 115 ? 12.322 -7.920 12.239 1.00 80.75 115 ARG A N 1
ATOM 959 C CA . ARG A 1 115 ? 13.386 -6.942 11.998 1.00 80.75 115 ARG A CA 1
ATOM 960 C C . ARG A 1 115 ? 13.196 -5.712 12.860 1.00 80.75 115 ARG A C 1
ATOM 962 O O . ARG A 1 115 ? 12.132 -5.109 12.884 1.00 80.75 115 ARG A O 1
ATOM 969 N N . HIS A 1 116 ? 14.281 -5.235 13.453 1.00 76.56 116 HIS A N 1
ATOM 970 C CA . HIS A 1 116 ? 14.310 -3.901 14.039 1.00 76.56 116 HIS A CA 1
ATOM 971 C C . HIS A 1 116 ? 14.337 -2.848 12.916 1.00 76.56 116 HIS A C 1
ATOM 973 O O . HIS A 1 116 ? 15.386 -2.293 12.599 1.00 76.56 116 HIS A O 1
ATOM 979 N N . LEU A 1 117 ? 13.185 -2.592 12.281 1.00 71.75 117 LEU A N 1
ATOM 980 C CA . LEU A 1 117 ? 12.985 -1.564 11.247 1.00 71.75 117 LEU A CA 1
ATOM 981 C C . LEU A 1 117 ? 13.052 -0.143 11.851 1.00 71.75 117 LEU A C 1
ATOM 983 O O . LEU A 1 117 ? 12.093 0.622 11.765 1.00 71.75 117 LEU A O 1
ATOM 987 N N . GLY A 1 118 ? 14.174 0.204 12.487 1.00 69.12 118 GLY A N 1
ATOM 988 C CA . GLY A 1 118 ? 14.507 1.554 12.953 1.00 69.12 118 GLY A CA 1
ATOM 989 C C . GLY A 1 118 ? 13.365 2.310 13.646 1.00 69.12 118 GLY A C 1
ATOM 990 O O . GLY A 1 118 ? 12.557 1.737 14.372 1.00 69.12 118 GLY A O 1
ATOM 991 N N . SER A 1 119 ? 13.298 3.620 13.412 1.00 61.94 119 SER A N 1
ATOM 992 C CA . SER A 1 119 ? 12.374 4.582 14.038 1.00 61.94 119 SER A CA 1
ATOM 993 C C . SER A 1 119 ? 10.888 4.401 13.685 1.00 61.94 119 SER A C 1
ATOM 995 O O . SER A 1 119 ? 10.074 5.253 14.027 1.00 61.94 119 SER A O 1
ATOM 997 N N . ILE A 1 120 ? 10.509 3.327 12.987 1.00 63.16 120 ILE A N 1
ATOM 998 C CA . ILE A 1 120 ? 9.141 3.100 12.481 1.00 63.16 120 ILE A CA 1
ATOM 999 C C . ILE A 1 120 ? 8.398 2.077 13.358 1.00 63.16 120 ILE A C 1
ATOM 1001 O O . ILE A 1 120 ? 7.350 1.548 13.009 1.00 63.16 120 ILE A O 1
ATOM 1005 N N . GLN A 1 121 ? 8.896 1.862 14.576 1.00 65.25 121 GLN A N 1
ATOM 1006 C CA . GLN A 1 121 ? 8.278 1.017 15.602 1.00 65.25 121 GLN A CA 1
ATOM 1007 C C . GLN A 1 121 ? 6.880 1.482 16.041 1.00 65.25 121 GLN A C 1
ATOM 1009 O O . GLN A 1 121 ? 6.205 0.766 16.765 1.00 65.25 121 GLN A O 1
ATOM 1014 N N . TYR A 1 122 ? 6.425 2.664 15.616 1.00 71.19 122 TYR A N 1
ATOM 1015 C CA . TYR A 1 122 ? 5.140 3.228 16.034 1.00 71.19 122 TYR A CA 1
ATOM 1016 C C . TYR A 1 122 ? 3.926 2.668 15.283 1.00 71.19 122 TYR A C 1
ATOM 1018 O O . TYR A 1 122 ? 2.795 2.960 15.669 1.00 71.19 122 TYR A O 1
ATOM 1026 N N . LEU A 1 123 ? 4.135 1.900 14.210 1.00 82.50 123 LEU A N 1
ATOM 1027 C CA . LEU A 1 123 ? 3.053 1.239 13.484 1.00 82.50 123 LEU A CA 1
ATOM 1028 C C . LEU A 1 123 ? 2.746 -0.097 14.163 1.00 82.50 123 LEU A C 1
ATOM 1030 O O . LEU A 1 123 ? 3.338 -1.117 13.827 1.00 82.50 123 LEU A O 1
ATOM 1034 N N . ASN A 1 124 ? 1.850 -0.082 15.148 1.00 84.88 124 ASN A N 1
ATOM 1035 C CA . ASN A 1 124 ? 1.498 -1.282 15.915 1.00 84.88 124 ASN A CA 1
ATOM 1036 C C . ASN A 1 124 ? 0.382 -2.095 15.252 1.00 84.88 124 ASN A C 1
ATOM 1038 O O . ASN A 1 124 ? 0.168 -3.256 15.598 1.00 84.88 124 ASN A O 1
ATOM 1042 N N . SER A 1 125 ? -0.354 -1.493 14.316 1.00 90.44 125 SER A N 1
ATOM 1043 C CA . SER A 1 125 ? -1.465 -2.143 13.634 1.00 90.44 125 SER A CA 1
ATOM 1044 C C . SER A 1 125 ? -1.489 -1.855 12.127 1.00 90.44 125 SER A C 1
ATOM 1046 O O . SER A 1 125 ? -1.070 -0.781 11.684 1.00 90.44 125 SER A O 1
ATOM 1048 N N . PRO A 1 126 ? -2.066 -2.770 11.319 1.00 91.81 126 PRO A N 1
ATOM 1049 C CA . PRO A 1 126 ? -2.393 -2.510 9.914 1.00 91.81 126 PRO A CA 1
ATOM 1050 C C . PRO A 1 126 ? -3.202 -1.225 9.709 1.00 91.81 126 PRO A C 1
ATOM 1052 O O . PRO A 1 126 ? -3.061 -0.549 8.690 1.00 91.81 126 PRO A O 1
ATOM 1055 N N . LEU A 1 127 ? -4.048 -0.880 10.686 1.00 93.00 127 LEU A N 1
ATOM 1056 C CA . LEU A 1 127 ? -4.882 0.311 10.627 1.00 93.00 127 LEU A CA 1
ATOM 1057 C C . LEU A 1 127 ? -4.041 1.589 10.731 1.00 93.00 127 LEU A C 1
ATOM 1059 O O . LEU A 1 127 ? -4.298 2.526 9.980 1.00 93.00 127 LEU A O 1
ATOM 1063 N N . ASP A 1 128 ? -3.005 1.612 11.574 1.00 91.06 128 ASP A N 1
ATOM 1064 C CA . ASP A 1 128 ? -2.096 2.761 11.689 1.00 91.06 128 ASP A CA 1
ATOM 1065 C C . ASP A 1 128 ? -1.394 3.036 10.356 1.00 91.06 128 ASP A C 1
ATOM 1067 O O . ASP A 1 128 ? -1.327 4.183 9.911 1.00 91.06 128 ASP A O 1
ATOM 1071 N N . LEU A 1 129 ? -0.931 1.981 9.674 1.00 91.00 129 LEU A N 1
ATOM 1072 C CA . LEU A 1 129 ? -0.293 2.102 8.364 1.00 91.00 129 LEU A CA 1
ATOM 1073 C C . LEU A 1 129 ? -1.292 2.558 7.293 1.00 91.00 129 LEU A C 1
ATOM 1075 O O . LEU A 1 129 ? -0.975 3.446 6.506 1.00 91.00 129 LEU A O 1
ATOM 1079 N N . ALA A 1 130 ? -2.516 2.026 7.281 1.00 93.69 130 ALA A N 1
ATOM 1080 C CA . ALA A 1 130 ? -3.552 2.472 6.349 1.00 93.69 130 ALA A CA 1
ATOM 1081 C C . ALA A 1 130 ? -3.918 3.955 6.546 1.00 93.69 130 ALA A C 1
ATOM 1083 O O . ALA A 1 130 ? -4.053 4.707 5.576 1.00 93.69 130 ALA A O 1
ATOM 1084 N N . VAL A 1 131 ? -4.024 4.389 7.802 1.00 90.31 131 VAL A N 1
ATOM 1085 C CA . VAL A 1 131 ? -4.248 5.785 8.193 1.00 90.31 131 VAL A CA 1
ATOM 1086 C C . VAL A 1 131 ? -3.059 6.662 7.784 1.00 90.31 131 VAL A C 1
ATOM 1088 O O . VAL A 1 131 ? -3.243 7.745 7.221 1.00 90.31 131 VAL A O 1
ATOM 1091 N N . TRP A 1 132 ? -1.830 6.187 7.985 1.00 86.50 132 TRP A N 1
ATOM 1092 C CA . TRP A 1 132 ? -0.606 6.863 7.551 1.00 86.50 132 TRP A CA 1
ATOM 1093 C C . TRP A 1 132 ? -0.511 6.989 6.020 1.00 86.50 132 TRP A C 1
ATOM 1095 O O . TRP A 1 132 ? -0.138 8.036 5.487 1.00 86.50 132 TRP A O 1
ATOM 1105 N N . CYS A 1 133 ? -0.930 5.966 5.283 1.00 87.88 133 CYS A N 1
ATOM 1106 C CA . CYS A 1 133 ? -0.963 5.962 3.821 1.00 87.88 133 CYS A CA 1
ATOM 1107 C C . CYS A 1 133 ? -2.198 6.654 3.228 1.00 87.88 133 CYS A C 1
ATOM 1109 O O . CYS A 1 133 ? -2.329 6.701 2.007 1.00 87.88 133 CYS A O 1
ATOM 1111 N N . ASN A 1 134 ? -3.079 7.222 4.058 1.00 88.12 134 ASN A N 1
ATOM 1112 C CA . ASN A 1 134 ? -4.271 7.943 3.609 1.00 88.12 134 ASN A CA 1
ATOM 1113 C C . ASN A 1 134 ? -5.288 7.059 2.850 1.00 88.12 134 ASN A C 1
ATOM 1115 O O . ASN A 1 134 ? -5.945 7.516 1.915 1.00 88.12 134 ASN A O 1
ATOM 1119 N N . LEU A 1 135 ? -5.434 5.790 3.243 1.00 92.12 135 LEU A N 1
ATOM 1120 C CA . LEU A 1 135 ? -6.305 4.811 2.578 1.00 92.12 135 LEU A CA 1
ATOM 1121 C C . LEU A 1 135 ? -7.735 4.834 3.143 1.00 92.12 135 LEU A C 1
ATOM 1123 O O . LEU A 1 135 ? -8.201 3.849 3.719 1.00 92.12 135 LEU A O 1
ATOM 1127 N N . ALA A 1 136 ? -8.441 5.960 3.005 1.00 89.81 136 ALA A N 1
ATOM 1128 C CA . ALA A 1 136 ? -9.742 6.166 3.658 1.00 89.81 136 ALA A CA 1
ATOM 1129 C C . ALA A 1 136 ? -10.785 5.089 3.349 1.00 89.81 136 ALA A C 1
ATOM 1131 O O . ALA A 1 136 ? -11.471 4.635 4.263 1.00 89.81 136 ALA A O 1
ATOM 1132 N N . ASP A 1 137 ? -10.908 4.658 2.092 1.00 91.69 137 ASP A N 1
ATOM 1133 C CA . ASP A 1 137 ? -11.931 3.673 1.731 1.00 91.69 137 ASP A CA 1
ATOM 1134 C C . ASP A 1 137 ? -11.650 2.302 2.359 1.00 91.69 137 ASP A C 1
ATOM 1136 O O . ASP A 1 137 ? -12.567 1.635 2.833 1.00 91.69 137 ASP A O 1
ATOM 1140 N N . TYR A 1 138 ? -10.375 1.918 2.452 1.00 95.75 138 TYR A N 1
ATOM 1141 C CA . TYR A 1 138 ? -9.965 0.718 3.176 1.00 95.75 138 TYR A CA 1
ATOM 1142 C C . TYR A 1 138 ? -10.250 0.850 4.679 1.00 95.75 138 TYR A C 1
ATOM 1144 O O . TYR A 1 138 ? -10.865 -0.039 5.270 1.00 95.75 138 TYR A O 1
ATOM 1152 N N . VAL A 1 139 ? -9.884 1.983 5.293 1.00 94.25 139 VAL A N 1
ATOM 1153 C CA . VAL A 1 139 ? -10.152 2.261 6.716 1.00 94.25 139 VAL A CA 1
ATOM 1154 C C . VAL A 1 139 ? -11.653 2.199 7.009 1.00 94.25 139 VAL A C 1
ATOM 1156 O O . VAL A 1 139 ? -12.057 1.588 7.993 1.00 94.25 139 VAL A O 1
ATOM 1159 N N . ARG A 1 140 ? -12.499 2.761 6.139 1.00 91.00 140 ARG A N 1
ATOM 1160 C CA . ARG A 1 140 ? -13.964 2.738 6.278 1.00 91.00 140 ARG A CA 1
ATOM 1161 C C . ARG A 1 140 ? -14.542 1.324 6.260 1.00 91.00 140 ARG A C 1
ATOM 1163 O O . ARG A 1 140 ? -15.533 1.069 6.943 1.00 91.00 140 ARG A O 1
ATOM 1170 N N . ILE A 1 141 ? -13.965 0.431 5.460 1.00 95.06 141 ILE A N 1
ATOM 1171 C CA . ILE A 1 141 ? -14.377 -0.975 5.420 1.00 95.06 141 ILE A CA 1
ATOM 1172 C C . ILE A 1 141 ? -13.934 -1.661 6.715 1.00 95.06 141 ILE A C 1
ATOM 1174 O O . ILE A 1 141 ? -14.767 -2.228 7.418 1.00 95.06 141 ILE A O 1
ATOM 1178 N N . LYS A 1 142 ? -12.658 -1.516 7.091 1.00 94.12 142 LYS A N 1
ATOM 1179 C CA . LYS A 1 142 ? -12.081 -2.206 8.252 1.00 94.12 142 LYS A CA 1
ATOM 1180 C C . LYS A 1 142 ? -12.564 -1.711 9.605 1.00 94.12 142 LYS A C 1
ATOM 1182 O O . LYS A 1 142 ? -12.699 -2.518 10.513 1.00 94.12 142 LYS A O 1
ATOM 1187 N N . VAL A 1 143 ? -12.890 -0.429 9.766 1.00 91.94 143 VAL A N 1
ATOM 1188 C CA . VAL A 1 143 ? -13.348 0.116 11.060 1.00 91.94 143 VAL A CA 1
ATOM 1189 C C . VAL A 1 143 ? -14.618 -0.576 11.573 1.00 91.94 143 VAL A C 1
ATOM 1191 O O . VAL A 1 143 ? -14.862 -0.597 12.774 1.00 91.94 143 VAL A O 1
ATOM 1194 N N . LYS A 1 144 ? -15.419 -1.162 10.672 1.00 92.69 144 LYS A N 1
ATOM 1195 C CA . LYS A 1 144 ? -16.630 -1.922 11.014 1.00 92.69 144 LYS A CA 1
ATOM 1196 C C . LYS A 1 144 ? -16.326 -3.308 11.587 1.00 92.69 144 LYS A C 1
ATOM 1198 O O . LYS A 1 144 ? -17.170 -3.872 12.271 1.00 92.69 144 LYS A O 1
ATOM 1203 N N . GLU A 1 145 ? -15.152 -3.850 11.278 1.00 93.00 145 GLU A N 1
ATOM 1204 C CA . GLU A 1 145 ? -14.704 -5.191 11.669 1.00 93.00 145 GLU A CA 1
ATOM 1205 C C . GLU A 1 145 ? -13.832 -5.163 12.935 1.00 93.00 145 GLU A C 1
ATOM 1207 O O . GLU A 1 145 ? -13.605 -6.197 13.558 1.00 93.00 145 GLU A O 1
ATOM 1212 N N . LEU A 1 146 ? -13.318 -3.988 13.308 1.00 91.50 146 LEU A N 1
ATOM 1213 C CA . LEU A 1 146 ? -12.318 -3.829 14.361 1.00 91.50 146 LEU A CA 1
ATOM 1214 C C . LEU A 1 146 ? -12.938 -3.488 15.718 1.00 91.50 146 LEU A C 1
ATOM 1216 O O . LEU A 1 146 ? -14.011 -2.888 15.818 1.00 91.50 146 LEU A O 1
ATOM 1220 N N . SER A 1 147 ? -12.223 -3.844 16.788 1.00 94.25 147 SER A N 1
ATOM 1221 C CA . SER A 1 147 ? -12.644 -3.503 18.145 1.00 94.25 147 SER A CA 1
ATOM 1222 C C . SER A 1 147 ? -12.516 -1.998 18.402 1.00 94.25 147 SER A C 1
ATOM 1224 O O . SER A 1 147 ? -11.685 -1.303 17.811 1.00 94.25 147 SER A O 1
ATOM 1226 N N . GLN A 1 148 ? -13.303 -1.483 19.350 1.00 89.94 148 GLN A N 1
ATOM 1227 C CA . GLN A 1 148 ? -13.249 -0.071 19.733 1.00 89.94 148 GLN A CA 1
ATOM 1228 C C . GLN A 1 148 ? -11.830 0.378 20.130 1.00 89.94 148 GLN A C 1
ATOM 1230 O O . GLN A 1 148 ? -11.427 1.484 19.772 1.00 89.94 148 GLN A O 1
ATOM 1235 N N . GLN A 1 149 ? -11.064 -0.485 20.808 1.00 91.38 149 GLN A N 1
ATOM 1236 C CA . GLN A 1 149 ? -9.690 -0.198 21.236 1.00 91.38 149 GLN A CA 1
ATOM 1237 C C . GLN A 1 149 ? -8.739 -0.000 20.046 1.00 91.38 149 GLN A C 1
ATOM 1239 O O . GLN A 1 149 ? -7.925 0.921 20.051 1.00 91.38 149 GLN A O 1
ATOM 1244 N N . GLN A 1 150 ? -8.864 -0.822 18.999 1.00 88.50 150 GLN A N 1
ATOM 1245 C CA . GLN A 1 150 ? -8.052 -0.690 17.782 1.00 88.50 150 GLN A CA 1
ATOM 1246 C C . GLN A 1 150 ? -8.374 0.611 17.040 1.00 88.50 150 GLN A C 1
ATOM 1248 O O . GLN A 1 150 ? -7.473 1.314 16.583 1.00 88.50 150 GLN A O 1
ATOM 1253 N N . CYS A 1 151 ? -9.657 0.970 16.976 1.00 86.31 151 CYS A N 1
ATOM 1254 C CA . CYS A 1 151 ? -10.100 2.229 16.383 1.00 86.31 151 CYS A CA 1
ATOM 1255 C C . CYS A 1 151 ? -9.588 3.447 17.169 1.00 86.31 151 CYS A C 1
ATOM 1257 O O . CYS A 1 151 ? -9.188 4.443 16.571 1.00 86.31 151 CYS A O 1
ATOM 1259 N N . GLU A 1 152 ? -9.580 3.382 18.503 1.00 87.94 152 GLU A N 1
ATOM 1260 C CA . GLU A 1 152 ? -9.033 4.442 19.361 1.00 87.94 152 GLU A CA 1
ATOM 1261 C C . GLU A 1 152 ? -7.523 4.595 19.188 1.00 87.94 152 GLU A C 1
ATOM 1263 O O . GLU A 1 152 ? -7.047 5.720 19.032 1.00 87.94 152 GLU A O 1
ATOM 1268 N N . HIS A 1 153 ? -6.781 3.487 19.122 1.00 88.75 153 HIS A N 1
ATOM 1269 C CA . HIS A 1 153 ? -5.345 3.517 18.846 1.00 88.75 153 HIS A CA 1
ATOM 1270 C C . HIS A 1 153 ? -5.038 4.222 17.518 1.00 88.75 153 HIS A C 1
ATOM 1272 O O . HIS A 1 153 ? -4.223 5.145 17.486 1.00 88.75 153 HIS A O 1
ATOM 1278 N N . ALA A 1 154 ? -5.738 3.853 16.442 1.00 85.44 154 ALA A N 1
ATOM 1279 C CA . ALA A 1 154 ? -5.528 4.454 15.127 1.00 85.44 154 ALA A CA 1
ATOM 1280 C C . ALA A 1 154 ? -5.914 5.941 15.070 1.00 85.44 154 ALA A C 1
ATOM 1282 O O . ALA A 1 154 ? -5.257 6.723 14.383 1.00 85.44 154 ALA A O 1
ATOM 1283 N N . LEU A 1 155 ? -6.940 6.363 15.819 1.00 83.62 155 LEU A N 1
ATOM 1284 C CA . LEU A 1 155 ? -7.300 7.780 15.955 1.00 83.62 155 LEU A CA 1
ATOM 1285 C C . LEU A 1 155 ? -6.220 8.574 16.699 1.00 83.62 155 LEU A C 1
ATOM 1287 O O . LEU A 1 155 ? -5.834 9.654 16.252 1.00 83.62 155 LEU A O 1
ATOM 1291 N N . VAL A 1 156 ? -5.692 8.034 17.801 1.00 86.88 156 VAL A N 1
ATOM 1292 C CA . VAL A 1 156 ? -4.567 8.646 18.528 1.00 86.88 156 VAL A CA 1
ATOM 1293 C C . VAL A 1 156 ? -3.338 8.735 17.624 1.00 86.88 156 VAL A C 1
ATOM 1295 O O . VAL A 1 156 ? -2.661 9.765 17.591 1.00 86.88 156 VAL A O 1
ATOM 1298 N N . PHE A 1 157 ? -3.065 7.681 16.855 1.00 85.38 157 PHE A N 1
ATOM 1299 C CA . PHE A 1 157 ? -1.981 7.658 15.881 1.00 85.38 157 PHE A CA 1
ATOM 1300 C C . PHE A 1 157 ? -2.162 8.732 14.796 1.00 85.38 157 PHE A C 1
ATOM 1302 O O . PHE A 1 157 ? -1.222 9.466 14.485 1.00 85.38 157 PHE A O 1
ATOM 1309 N N . TYR A 1 158 ? -3.379 8.890 14.269 1.00 81.38 158 TYR A N 1
ATOM 1310 C CA . TYR A 1 158 ? -3.702 9.948 13.314 1.00 81.38 158 TYR A CA 1
ATOM 1311 C C . TYR A 1 158 ? -3.465 11.350 13.892 1.00 81.38 158 TYR A C 1
ATOM 1313 O O . TYR A 1 158 ? -2.829 12.184 13.245 1.00 81.38 158 TYR A O 1
ATOM 1321 N N . GLY A 1 159 ? -3.918 11.598 15.126 1.00 80.38 159 GLY A N 1
ATOM 1322 C CA . GLY A 1 159 ? -3.689 12.870 15.815 1.00 80.38 159 GLY A CA 1
ATOM 1323 C C . GLY A 1 159 ? -2.198 13.177 15.969 1.00 80.38 159 GLY A C 1
ATOM 1324 O O . GLY A 1 159 ? -1.751 14.270 15.626 1.00 80.38 159 GLY A O 1
ATOM 1325 N N . LYS A 1 160 ? -1.394 12.183 16.372 1.00 79.12 160 LYS A N 1
ATOM 1326 C CA . LYS A 1 160 ? 0.072 12.313 16.428 1.00 79.12 160 LYS A CA 1
ATOM 1327 C C . LYS A 1 160 ? 0.672 12.654 15.068 1.00 79.12 160 LYS A C 1
ATOM 1329 O O . LYS A 1 160 ? 1.558 13.495 14.989 1.00 79.12 160 LYS A O 1
ATOM 1334 N N . ARG A 1 161 ? 0.185 12.048 13.984 1.00 72.81 161 ARG A N 1
ATOM 1335 C CA . ARG A 1 161 ? 0.654 12.372 12.632 1.00 72.81 161 ARG A CA 1
ATOM 1336 C C . ARG A 1 161 ? 0.407 13.836 12.276 1.00 72.81 161 ARG A C 1
ATOM 1338 O O . ARG A 1 161 ? 1.319 14.466 11.748 1.00 72.81 161 ARG A O 1
ATOM 1345 N N . GLN A 1 162 ? -0.787 14.359 12.557 1.00 68.06 162 GLN A N 1
ATOM 1346 C CA . GLN A 1 162 ? -1.096 15.759 12.264 1.00 68.06 162 GLN A CA 1
ATOM 1347 C C . GLN A 1 162 ? -0.138 16.711 12.992 1.00 68.06 162 GLN A C 1
ATOM 1349 O O . GLN A 1 162 ? 0.338 17.667 12.387 1.00 68.06 162 GLN A O 1
ATOM 1354 N N . ILE A 1 163 ? 0.230 16.387 14.235 1.00 61.28 163 ILE A N 1
ATOM 1355 C CA . ILE A 1 163 ? 1.222 17.126 15.031 1.00 61.28 163 ILE A CA 1
ATOM 1356 C C . ILE A 1 163 ? 2.590 17.160 14.329 1.00 61.28 163 ILE A C 1
ATOM 1358 O O . ILE A 1 163 ? 3.215 18.209 14.293 1.00 61.28 163 ILE A O 1
ATOM 1362 N N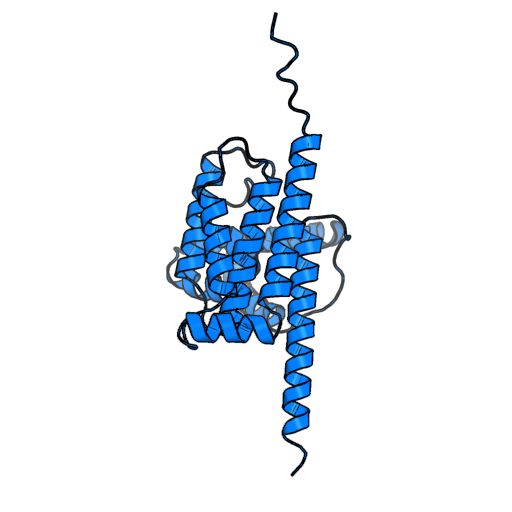 . TYR A 1 164 ? 3.042 16.061 13.714 1.00 55.00 164 TYR A N 1
ATOM 1363 C CA . TYR A 1 164 ? 4.315 16.044 12.972 1.00 55.00 164 TYR A CA 1
ATOM 1364 C C . TYR A 1 164 ? 4.264 16.758 11.613 1.00 55.00 164 TYR A C 1
ATOM 1366 O O . TYR A 1 164 ? 5.311 17.065 11.044 1.00 55.00 164 TYR A O 1
ATOM 1374 N N . THR A 1 165 ? 3.072 16.976 11.055 1.00 53.22 165 THR A N 1
ATOM 1375 C CA . THR A 1 165 ? 2.893 17.740 9.807 1.00 53.22 165 THR A CA 1
ATOM 1376 C C . THR A 1 165 ? 2.626 19.223 10.041 1.00 53.22 165 THR A C 1
ATOM 1378 O O . THR A 1 165 ? 2.819 20.023 9.127 1.00 53.22 165 THR A O 1
ATOM 1381 N N . LEU A 1 166 ? 2.180 19.581 11.243 1.00 40.88 166 LEU A N 1
ATOM 1382 C CA . LEU A 1 166 ? 2.044 20.954 11.704 1.00 40.88 166 LEU A CA 1
ATOM 1383 C C . LEU A 1 166 ? 3.416 21.469 12.160 1.00 40.88 166 LEU A C 1
ATOM 1385 O O . LEU A 1 166 ? 4.254 20.704 12.632 1.00 40.88 166 LEU A O 1
ATOM 1389 N N . ASP A 1 167 ? 3.648 22.770 11.998 1.00 44.50 167 ASP A N 1
ATOM 1390 C CA . ASP A 1 167 ? 4.814 23.441 12.573 1.00 44.50 167 ASP A CA 1
ATOM 1391 C C . ASP A 1 167 ? 4.911 23.134 14.081 1.00 44.50 167 ASP A C 1
ATOM 1393 O O . ASP A 1 167 ? 3.883 23.032 14.762 1.00 44.50 167 ASP A O 1
ATOM 1397 N N . LEU A 1 168 ? 6.130 22.961 14.601 1.00 40.38 168 LEU A N 1
ATOM 1398 C CA . LEU A 1 168 ? 6.392 22.486 15.967 1.00 40.38 168 LEU A CA 1
ATOM 1399 C C . LEU A 1 168 ? 5.698 23.377 17.019 1.00 40.38 168 LEU A C 1
ATOM 1401 O O . LEU A 1 168 ? 5.232 22.881 18.046 1.00 40.38 168 LEU A O 1
ATOM 1405 N N . ASP A 1 169 ? 5.552 24.667 16.712 1.00 43.31 169 ASP A N 1
ATOM 1406 C CA . ASP A 1 169 ? 4.858 25.659 17.538 1.00 43.31 169 ASP A CA 1
ATOM 1407 C C . ASP A 1 169 ? 3.330 25.450 17.562 1.00 43.31 169 ASP A C 1
ATOM 1409 O O . ASP A 1 169 ? 2.682 25.599 18.600 1.00 43.31 169 ASP A O 1
ATOM 1413 N N . SER A 1 170 ? 2.738 25.014 16.446 1.00 42.50 170 SER A N 1
ATOM 1414 C CA . SER A 1 170 ? 1.302 24.694 16.348 1.00 42.50 170 SER A CA 1
ATOM 1415 C C . SER A 1 170 ? 0.959 23.366 17.037 1.00 42.50 170 SER A C 1
ATOM 1417 O O . SER A 1 170 ? -0.103 23.213 17.645 1.00 42.50 170 SER A O 1
ATOM 1419 N N . ALA A 1 171 ? 1.888 22.412 16.988 1.00 36.78 171 ALA A N 1
ATOM 1420 C CA . ALA A 1 171 ? 1.811 21.124 17.671 1.00 36.78 171 ALA A CA 1
ATOM 1421 C C . ALA A 1 171 ? 1.763 21.255 19.209 1.00 36.78 171 ALA A C 1
ATOM 1423 O O . ALA A 1 171 ? 1.008 20.535 19.871 1.00 36.78 171 ALA A O 1
ATOM 1424 N N . GLN A 1 172 ? 2.534 22.185 19.782 1.00 44.06 172 GLN A N 1
ATOM 1425 C CA . GLN A 1 172 ? 2.579 22.425 21.232 1.00 44.06 172 GLN A CA 1
ATOM 1426 C C . GLN A 1 172 ? 1.290 23.055 21.780 1.00 44.06 172 GLN A C 1
ATOM 1428 O O . GLN A 1 172 ? 0.886 22.740 22.900 1.00 44.06 172 GLN A O 1
ATOM 1433 N N . LEU A 1 173 ? 0.617 23.894 20.987 1.00 49.47 173 LEU A N 1
ATOM 1434 C CA . LEU A 1 173 ? -0.683 24.479 21.334 1.00 49.47 173 LEU A CA 1
ATOM 1435 C C . LEU A 1 173 ? -1.784 23.410 21.429 1.00 49.47 173 LEU A C 1
ATOM 1437 O O . LEU A 1 173 ? -2.490 23.352 22.432 1.00 49.47 173 LEU A O 1
ATOM 1441 N N . LEU A 1 174 ? -1.864 22.496 20.456 1.00 40.88 174 LEU A N 1
ATOM 1442 C CA . LEU A 1 174 ? -2.883 21.435 20.430 1.00 40.88 174 LEU A CA 1
ATOM 1443 C C . LEU A 1 174 ? -2.701 20.385 21.540 1.00 40.88 174 LEU A C 1
ATOM 1445 O O . LEU A 1 174 ? -3.679 19.924 22.128 1.00 40.88 174 LEU A O 1
ATOM 1449 N N . LEU A 1 175 ? -1.458 20.025 21.878 1.00 40.78 175 LEU A N 1
ATOM 1450 C CA . LEU A 1 175 ? -1.169 19.095 22.983 1.00 40.78 175 LEU A CA 1
ATOM 1451 C C . LEU A 1 175 ? -1.542 19.663 24.363 1.00 40.78 175 LEU A C 1
ATOM 1453 O O . LEU A 1 175 ? -1.763 18.899 25.307 1.00 40.78 175 LEU A O 1
ATOM 1457 N N . ARG A 1 176 ? -1.628 20.991 24.488 1.00 48.94 176 ARG A N 1
ATOM 1458 C CA . ARG A 1 176 ? -2.039 21.668 25.723 1.00 48.94 176 ARG A CA 1
ATOM 1459 C C . ARG A 1 176 ? -3.550 21.574 25.959 1.00 48.94 176 ARG A C 1
ATOM 1461 O O . ARG A 1 176 ? -3.967 21.493 27.113 1.00 48.94 176 ARG A O 1
ATOM 1468 N N . ASP A 1 177 ? -4.334 21.498 24.886 1.00 45.56 177 ASP A N 1
ATOM 1469 C CA . ASP A 1 177 ? -5.800 21.434 24.937 1.00 45.56 177 ASP A CA 1
ATOM 1470 C C . ASP A 1 177 ? -6.335 20.000 25.089 1.00 45.56 177 ASP A C 1
ATOM 1472 O O . ASP A 1 177 ? -7.348 19.783 25.750 1.00 45.56 177 ASP A O 1
ATOM 1476 N N . VAL A 1 178 ? -5.618 18.994 24.572 1.00 44.25 178 VAL A N 1
ATOM 1477 C CA . VAL A 1 178 ? -6.008 17.568 24.666 1.00 44.25 178 VAL A CA 1
ATOM 1478 C C . VAL A 1 178 ? -5.898 16.999 26.096 1.00 44.25 178 VAL A C 1
ATOM 1480 O O . VAL A 1 178 ? -6.514 15.983 26.405 1.00 44.25 178 VAL A O 1
ATOM 1483 N N . ASN A 1 179 ? -5.162 17.659 26.995 1.00 44.44 179 ASN A N 1
ATOM 1484 C CA . ASN A 1 179 ? -4.960 17.213 28.381 1.00 44.44 179 ASN A CA 1
ATOM 1485 C C . ASN A 1 179 ? -6.012 17.735 29.390 1.00 44.44 179 ASN A C 1
ATOM 1487 O O . ASN A 1 179 ? -5.834 17.553 30.595 1.00 44.44 179 ASN A O 1
ATOM 1491 N N . ARG A 1 180 ? -7.107 18.372 28.943 1.00 42.88 180 ARG A N 1
ATOM 1492 C CA . ARG A 1 180 ? -8.257 18.730 29.803 1.00 42.88 180 ARG A CA 1
ATOM 1493 C C . ARG A 1 180 ? -9.410 17.726 29.617 1.00 42.88 180 ARG A C 1
ATOM 1495 O O . ARG A 1 180 ? -9.637 17.244 28.517 1.00 42.88 180 ARG A O 1
ATOM 1502 N N . GLU A 1 181 ? -10.060 17.361 30.727 1.00 41.59 181 GLU A N 1
ATOM 1503 C CA . GLU A 1 181 ? -10.857 16.134 30.954 1.00 41.59 181 GLU A CA 1
ATOM 1504 C C . GLU A 1 181 ? -11.713 15.571 29.787 1.00 41.59 181 GLU A C 1
ATOM 1506 O O . GLU A 1 181 ? -12.534 16.286 29.211 1.00 41.59 181 GLU A O 1
ATOM 1511 N N . PRO A 1 182 ? -11.662 14.244 29.521 1.00 49.53 182 PRO A N 1
ATOM 1512 C CA . PRO A 1 182 ? -12.416 13.609 28.446 1.00 49.53 182 PRO A CA 1
ATOM 1513 C C . PRO A 1 182 ? -13.551 12.707 28.965 1.00 49.53 182 PRO A C 1
ATOM 1515 O O . PRO A 1 182 ? -13.302 11.616 29.471 1.00 49.53 182 PRO A O 1
ATOM 1518 N N . SER A 1 183 ? -14.826 13.067 28.771 1.00 53.09 183 SER A N 1
ATOM 1519 C CA . SER A 1 183 ? -15.897 12.047 28.893 1.00 53.09 183 SER A CA 1
ATOM 1520 C C . SER A 1 183 ? -17.166 12.287 28.063 1.00 53.09 183 SER A C 1
ATOM 1522 O O . SER A 1 183 ? -17.745 11.324 27.550 1.00 53.09 183 SER A O 1
ATOM 1524 N N . GLN A 1 184 ? -17.554 13.539 27.799 1.00 42.72 184 GLN A N 1
ATOM 1525 C CA . GLN A 1 184 ? -18.620 13.867 26.832 1.00 42.72 184 GLN A CA 1
ATOM 1526 C C . GLN A 1 184 ? -18.131 14.720 25.666 1.00 42.72 184 GLN A C 1
ATOM 1528 O O . GLN A 1 184 ? -18.522 14.480 24.519 1.00 42.72 184 GLN A O 1
ATOM 1533 N N . GLU A 1 185 ? -17.208 15.640 25.930 1.00 40.41 185 GLU A N 1
ATOM 1534 C CA . GLU A 1 185 ? -16.555 16.419 24.883 1.00 40.41 185 GLU A CA 1
ATOM 1535 C C . GLU A 1 185 ? -15.693 15.537 23.993 1.00 40.41 185 GLU A C 1
ATOM 1537 O O . GLU A 1 185 ? -15.741 15.719 22.793 1.00 40.41 185 GLU A O 1
ATOM 1542 N N . LEU A 1 186 ? -15.046 14.483 24.508 1.00 42.78 186 LEU A N 1
ATOM 1543 C CA . LEU A 1 186 ? -14.309 13.540 23.660 1.00 42.78 186 LEU A CA 1
ATOM 1544 C C . LEU A 1 186 ? -15.232 12.729 22.736 1.00 42.78 186 LEU A C 1
ATOM 1546 O O . LEU A 1 186 ? -14.833 12.387 21.634 1.00 42.78 186 LEU A O 1
ATOM 1550 N N . LYS A 1 187 ? -16.481 12.437 23.129 1.00 49.47 187 LYS A N 1
ATOM 1551 C CA . LYS A 1 187 ? -17.454 11.745 22.258 1.00 49.47 187 LYS A CA 1
ATOM 1552 C C . LYS A 1 187 ? -18.005 12.681 21.180 1.00 49.47 187 LYS A C 1
ATOM 1554 O O . LYS A 1 187 ? -18.121 12.273 20.025 1.00 49.47 187 LYS A O 1
ATOM 1559 N N . ARG A 1 188 ? -18.292 13.940 21.536 1.00 44.12 188 ARG A N 1
ATOM 1560 C CA . ARG A 1 188 ? -18.688 14.986 20.577 1.00 44.12 188 ARG A CA 1
ATOM 1561 C C . ARG A 1 188 ? -17.533 15.367 19.660 1.00 44.12 188 ARG A C 1
ATOM 1563 O O . ARG A 1 188 ? -17.726 15.358 18.458 1.00 44.12 188 ARG A O 1
ATOM 1570 N N . ALA A 1 189 ? -16.339 15.591 20.194 1.00 41.62 189 ALA A N 1
ATOM 1571 C CA . ALA A 1 189 ? -15.108 15.816 19.450 1.00 41.62 189 ALA A CA 1
ATOM 1572 C C . ALA A 1 189 ? -14.768 14.603 18.591 1.00 41.62 189 ALA A C 1
ATOM 1574 O O . ALA A 1 189 ? -14.419 14.794 17.448 1.00 41.62 189 ALA A O 1
ATOM 1575 N N . ARG A 1 190 ? -14.972 13.360 19.037 1.00 45.28 190 ARG A N 1
ATOM 1576 C CA . ARG A 1 190 ? -14.797 12.165 18.193 1.00 45.28 190 ARG A CA 1
ATOM 1577 C C . ARG A 1 190 ? -15.807 12.116 17.050 1.00 45.28 190 ARG A C 1
ATOM 1579 O O . ARG A 1 190 ? -15.407 11.798 15.943 1.00 45.28 190 ARG A O 1
ATOM 1586 N N . SER A 1 191 ? -17.073 12.471 17.275 1.00 47.75 191 SER A N 1
ATOM 1587 C CA . SER A 1 191 ? -18.084 12.557 16.207 1.00 47.75 191 SER A CA 1
ATOM 1588 C C . SER A 1 191 ? -17.830 13.726 15.249 1.00 47.75 191 SER A C 1
ATOM 1590 O O . SER A 1 191 ? -17.973 13.566 14.043 1.00 47.75 191 SER A O 1
ATOM 1592 N N . ILE A 1 192 ? -17.441 14.889 15.771 1.00 46.00 192 ILE A N 1
ATOM 1593 C CA . ILE A 1 192 ? -17.110 16.095 15.007 1.00 46.00 192 ILE A CA 1
ATOM 1594 C C . ILE A 1 192 ? -15.809 15.876 14.243 1.00 46.00 192 ILE A C 1
ATOM 1596 O O . ILE A 1 192 ? -15.746 16.216 13.080 1.00 46.00 192 ILE A O 1
ATOM 1600 N N . MET A 1 193 ? -14.808 15.239 14.840 1.00 41.88 193 MET A N 1
ATOM 1601 C CA . MET A 1 193 ? -13.516 14.939 14.232 1.00 41.88 193 MET A CA 1
ATOM 1602 C C . MET A 1 193 ? -13.622 13.776 13.250 1.00 41.88 193 MET A C 1
ATOM 1604 O O . MET A 1 193 ? -12.948 13.834 12.243 1.00 41.88 193 MET A O 1
ATOM 1608 N N . LEU A 1 194 ? -14.500 12.781 13.444 1.00 48.31 194 LEU A N 1
ATOM 1609 C CA . LEU A 1 194 ? -14.858 11.818 12.389 1.00 48.31 194 LEU A CA 1
ATOM 1610 C C . LEU A 1 194 ? -15.567 12.511 11.224 1.00 48.31 194 LEU A C 1
ATOM 1612 O O . LEU A 1 194 ? -15.251 12.217 10.081 1.00 48.31 194 LEU A O 1
ATOM 1616 N N . ASN A 1 195 ? -16.473 13.454 11.491 1.00 45.47 195 ASN A N 1
ATOM 1617 C CA . ASN A 1 195 ? -17.156 14.211 10.440 1.00 45.47 195 ASN A CA 1
ATOM 1618 C C . ASN A 1 195 ? -16.224 15.212 9.735 1.00 45.47 195 ASN A C 1
ATOM 1620 O O . ASN A 1 195 ? -16.308 15.341 8.524 1.00 45.47 195 ASN A O 1
ATOM 1624 N N . LEU A 1 196 ? -15.290 15.846 10.451 1.00 41.50 196 LEU A N 1
ATOM 1625 C CA . LEU A 1 196 ? -14.254 16.738 9.921 1.00 41.50 196 LEU A CA 1
ATOM 1626 C C . LEU A 1 196 ? -13.148 15.951 9.217 1.00 41.50 196 LEU A C 1
ATOM 1628 O O . LEU A 1 196 ? -12.683 16.376 8.175 1.00 41.50 196 LEU A O 1
ATOM 1632 N N . LEU A 1 197 ? -12.787 14.758 9.692 1.00 42.81 197 LEU A N 1
ATOM 1633 C CA . LEU A 1 197 ? -11.923 13.815 8.973 1.00 42.81 197 LEU A CA 1
ATOM 1634 C C . LEU A 1 197 ? -12.607 13.193 7.768 1.00 42.81 197 LEU A C 1
ATOM 1636 O O . LEU A 1 197 ? -11.940 12.650 6.904 1.00 42.81 197 LEU A O 1
ATOM 1640 N N . VAL A 1 198 ? -13.930 13.240 7.703 1.00 48.47 198 VAL A N 1
ATOM 1641 C CA . VAL A 1 198 ? -14.707 12.880 6.519 1.00 48.47 198 VAL A CA 1
ATOM 1642 C C . VAL A 1 198 ? -15.054 14.129 5.693 1.00 48.47 198 VAL A C 1
ATOM 1644 O O . VAL A 1 198 ? -15.508 13.987 4.570 1.00 48.47 198 VAL A O 1
ATOM 1647 N N . GLN A 1 199 ? -14.793 15.350 6.169 1.00 40.47 199 GLN A N 1
ATOM 1648 C CA . GLN A 1 199 ? -14.972 16.585 5.395 1.00 40.47 199 GLN A CA 1
ATOM 1649 C C . GLN A 1 199 ? -13.647 17.135 4.870 1.00 40.47 199 GLN A C 1
ATOM 1651 O O . GLN A 1 199 ? -13.498 17.212 3.666 1.00 40.47 199 GLN A O 1
ATOM 1656 N N . GLU A 1 200 ? -12.641 17.428 5.696 1.00 43.75 200 GLU A N 1
ATOM 1657 C CA . GLU A 1 200 ? -11.318 17.905 5.245 1.00 43.75 200 GLU A CA 1
ATOM 1658 C C . GLU A 1 200 ? -10.559 16.880 4.391 1.00 43.75 200 GLU A C 1
ATOM 1660 O O . GLU A 1 200 ? -9.760 17.235 3.527 1.00 43.75 200 GLU A O 1
ATOM 1665 N N . PHE A 1 201 ? -10.821 15.590 4.600 1.00 41.69 201 PHE A N 1
ATOM 1666 C CA . PHE A 1 201 ? -10.271 14.520 3.764 1.00 41.69 201 PHE A CA 1
ATOM 1667 C C . PHE A 1 201 ? -10.955 14.454 2.388 1.00 41.69 201 PHE A C 1
ATOM 1669 O O . PHE A 1 201 ? -10.380 13.919 1.441 1.00 41.69 201 PHE A O 1
ATOM 1676 N N . PHE A 1 202 ? -12.166 15.011 2.265 1.00 46.50 202 PHE A N 1
ATOM 1677 C CA . PHE A 1 202 ? -12.948 15.078 1.028 1.00 46.50 202 PHE A CA 1
ATOM 1678 C C . PHE A 1 202 ? -12.842 16.456 0.339 1.00 46.50 202 PHE A C 1
ATOM 1680 O O . PHE A 1 202 ? -12.824 16.520 -0.890 1.00 46.50 202 PHE A O 1
ATOM 1687 N N . ASP A 1 203 ? -12.645 17.532 1.100 1.00 39.41 203 ASP A N 1
ATOM 1688 C CA . ASP A 1 203 ? -12.453 18.907 0.641 1.00 39.41 203 ASP A CA 1
ATOM 1689 C C . ASP A 1 203 ? -10.954 19.227 0.606 1.00 39.41 203 ASP A C 1
ATOM 1691 O O . ASP A 1 203 ? -10.400 19.852 1.506 1.00 39.41 203 ASP A O 1
ATOM 1695 N N . GLY A 1 204 ? -10.268 18.748 -0.437 1.00 46.97 204 GLY A N 1
ATOM 1696 C CA . GLY A 1 204 ? -8.813 18.833 -0.583 1.00 46.97 204 GLY A CA 1
ATOM 1697 C C . GLY A 1 204 ? -8.225 20.224 -0.317 1.00 46.97 204 GLY A C 1
ATOM 1698 O O . GLY A 1 204 ? -8.130 21.059 -1.223 1.00 46.97 204 GLY A O 1
ATOM 1699 N N . ASN A 1 205 ? -7.744 20.452 0.907 1.00 36.75 205 ASN A N 1
ATOM 1700 C CA . ASN A 1 205 ? -7.150 21.722 1.286 1.00 36.75 205 ASN A CA 1
ATOM 1701 C C . ASN A 1 205 ? -5.653 21.734 0.937 1.00 36.75 205 ASN A C 1
ATOM 1703 O O . ASN A 1 205 ? -4.801 21.078 1.538 1.00 36.75 205 ASN A O 1
ATOM 1707 N N . ARG A 1 206 ? -5.346 22.467 -0.136 1.00 47.44 206 ARG A N 1
ATOM 1708 C CA . ARG A 1 206 ? -4.010 22.690 -0.688 1.00 47.44 206 ARG A CA 1
ATOM 1709 C C . ARG A 1 206 ? -3.348 23.840 0.069 1.00 47.44 206 ARG A C 1
ATOM 1711 O O . ARG A 1 206 ? -3.608 24.980 -0.302 1.00 47.44 206 ARG A O 1
ATOM 1718 N N . LYS A 1 207 ? -2.444 23.599 1.024 1.00 41.94 207 LYS A N 1
ATOM 1719 C CA . LYS A 1 207 ? -1.300 24.507 1.282 1.00 41.94 207 LYS A CA 1
ATOM 1720 C C . LYS A 1 207 ? -0.282 23.924 2.269 1.00 41.94 207 LYS A C 1
ATOM 1722 O O . LYS A 1 207 ? -0.656 23.272 3.225 1.00 41.94 207 LYS A O 1
ATOM 1727 N N . ALA A 1 208 ? 0.984 24.226 1.952 1.00 44.72 208 ALA A N 1
ATOM 1728 C CA . ALA A 1 208 ? 2.250 23.963 2.651 1.00 44.72 208 ALA A CA 1
ATOM 1729 C C . ALA A 1 208 ? 2.632 22.485 2.891 1.00 44.72 208 ALA A C 1
ATOM 1731 O O . ALA A 1 208 ? 2.015 21.795 3.685 1.00 44.72 208 ALA A O 1
ATOM 1732 N N . TRP A 1 209 ? 3.683 22.003 2.203 1.00 39.09 209 TRP A N 1
ATOM 1733 C CA . TRP A 1 209 ? 4.250 20.657 2.405 1.00 39.09 209 TRP A CA 1
ATOM 1734 C C . TRP A 1 209 ? 5.793 20.686 2.358 1.00 39.09 209 TRP A C 1
ATOM 1736 O O . TRP A 1 209 ? 6.334 21.472 1.572 1.00 39.09 209 TRP A O 1
ATOM 1746 N N . PRO A 1 210 ? 6.502 19.851 3.152 1.00 37.50 210 PRO A N 1
ATOM 1747 C CA . PRO A 1 210 ? 7.944 19.969 3.390 1.00 37.50 210 PRO A CA 1
ATOM 1748 C C . PRO A 1 210 ? 8.818 19.355 2.275 1.00 37.50 210 PRO A C 1
ATOM 1750 O O . PRO A 1 210 ? 8.320 18.806 1.292 1.00 37.50 210 PRO A O 1
ATOM 1753 N N . SER A 1 211 ? 10.138 19.518 2.421 1.00 42.06 211 SER A N 1
ATOM 1754 C CA . SER A 1 211 ? 11.177 19.484 1.378 1.00 42.06 211 SER A CA 1
ATOM 1755 C C . SER A 1 211 ? 11.416 18.150 0.629 1.00 42.06 211 SER A C 1
ATOM 1757 O O . SER A 1 211 ? 11.025 17.057 1.028 1.00 42.06 211 SER A O 1
ATOM 1759 N N . LEU A 1 212 ? 12.074 18.293 -0.531 1.00 38.59 212 LEU A N 1
ATOM 1760 C CA . LEU A 1 212 ? 12.056 17.443 -1.735 1.00 38.59 212 LEU A CA 1
ATOM 1761 C C . LEU A 1 212 ? 12.901 16.148 -1.727 1.00 38.59 212 LEU A C 1
ATOM 1763 O O . LEU A 1 212 ? 12.978 15.509 -2.778 1.00 38.59 212 LEU A O 1
ATOM 1767 N N . THR A 1 213 ? 13.531 15.752 -0.618 1.00 34.09 213 THR A N 1
ATOM 1768 C CA . THR A 1 213 ? 14.574 14.695 -0.618 1.00 34.09 213 THR A CA 1
ATOM 1769 C C . THR A 1 213 ? 14.223 13.410 0.139 1.00 34.09 213 THR A C 1
ATOM 1771 O O . THR A 1 213 ? 14.977 12.446 0.080 1.00 34.09 213 THR A O 1
ATOM 1774 N N . SER A 1 214 ? 13.069 13.345 0.804 1.00 40.31 214 SER A N 1
ATOM 1775 C CA . SER A 1 214 ? 12.604 12.139 1.506 1.00 40.31 214 SER A CA 1
ATOM 1776 C C . SER A 1 214 ? 11.868 11.165 0.561 1.00 40.31 214 SER A C 1
ATOM 1778 O O . SER A 1 214 ? 11.243 11.627 -0.398 1.00 40.31 214 SER A O 1
ATOM 1780 N N . PRO A 1 215 ? 11.836 9.842 0.833 1.00 41.59 215 PRO A N 1
ATOM 1781 C CA . PRO A 1 215 ? 10.903 8.892 0.205 1.00 41.59 215 PRO A CA 1
ATOM 1782 C C . PRO A 1 215 ? 9.440 9.387 0.182 1.00 41.59 215 PRO A C 1
ATOM 1784 O O . PRO A 1 215 ? 8.706 9.126 -0.773 1.00 41.59 215 PRO A O 1
ATOM 1787 N N . PHE A 1 216 ? 9.049 10.223 1.156 1.00 45.28 216 PHE A N 1
ATOM 1788 C CA . PHE A 1 216 ? 7.786 10.976 1.151 1.00 45.28 216 PHE A CA 1
ATOM 1789 C C . PHE A 1 216 ? 7.610 11.889 -0.068 1.00 45.28 216 PHE A C 1
ATOM 1791 O O . PHE A 1 216 ? 6.514 11.994 -0.616 1.00 45.28 216 PHE A O 1
ATOM 1798 N N . GLY A 1 217 ? 8.673 12.562 -0.508 1.00 48.03 217 GLY A N 1
ATOM 1799 C CA . GLY A 1 217 ? 8.655 13.458 -1.662 1.00 48.03 217 GLY A CA 1
ATOM 1800 C C . GLY A 1 217 ? 8.389 12.719 -2.974 1.00 48.03 217 GLY A C 1
ATOM 1801 O O . GLY A 1 217 ? 7.737 13.270 -3.863 1.00 48.03 217 GLY A O 1
ATOM 1802 N N . LEU A 1 218 ? 8.831 11.461 -3.087 1.00 43.47 218 LEU A N 1
ATOM 1803 C CA . LEU A 1 218 ? 8.566 10.611 -4.249 1.00 43.47 218 LEU A CA 1
ATOM 1804 C C . LEU A 1 218 ? 7.101 10.151 -4.274 1.00 43.47 218 LEU A C 1
ATOM 1806 O O . LEU A 1 218 ? 6.422 10.362 -5.280 1.00 43.47 218 LEU A O 1
ATOM 1810 N N . MET A 1 219 ? 6.588 9.647 -3.146 1.00 42.84 219 MET A N 1
ATOM 1811 C CA . MET A 1 219 ? 5.178 9.263 -2.986 1.00 42.84 219 MET A CA 1
ATOM 1812 C C . MET A 1 219 ? 4.234 10.449 -3.270 1.00 42.84 219 MET A C 1
ATOM 1814 O O . MET A 1 219 ? 3.253 10.324 -4.003 1.00 42.84 219 MET A O 1
ATOM 1818 N N . LEU A 1 220 ? 4.578 11.653 -2.798 1.00 42.94 220 LEU A N 1
ATOM 1819 C CA . LEU A 1 220 ? 3.806 12.875 -3.058 1.00 42.94 220 LEU A CA 1
ATOM 1820 C C . LEU A 1 220 ? 3.905 13.373 -4.513 1.00 42.94 220 LEU A C 1
ATOM 1822 O O . LEU A 1 220 ? 2.936 13.934 -5.033 1.00 42.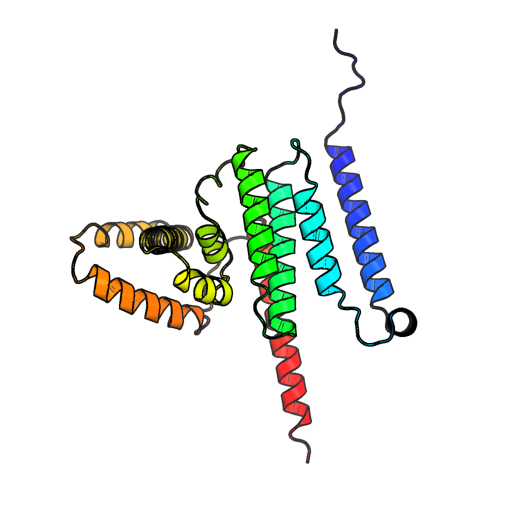94 220 LEU A O 1
ATOM 1826 N N . ARG A 1 221 ? 5.039 13.181 -5.208 1.00 49.88 221 ARG A N 1
ATOM 1827 C CA . ARG A 1 221 ? 5.157 13.486 -6.652 1.00 49.88 221 ARG A CA 1
ATOM 1828 C C . ARG A 1 221 ? 4.260 12.583 -7.482 1.00 49.88 221 ARG A C 1
ATOM 1830 O O . ARG A 1 221 ? 3.636 13.056 -8.430 1.00 49.88 221 ARG A O 1
ATOM 1837 N N . ILE A 1 222 ? 4.205 11.310 -7.123 1.00 49.09 222 ILE A N 1
ATOM 1838 C CA . ILE A 1 222 ? 3.405 10.298 -7.799 1.00 49.09 222 ILE A CA 1
ATOM 1839 C C . ILE A 1 222 ? 1.915 10.600 -7.635 1.00 49.09 222 ILE A C 1
ATOM 1841 O O . ILE A 1 222 ? 1.209 10.698 -8.639 1.00 49.09 222 ILE A O 1
ATOM 1845 N N . LEU A 1 223 ? 1.462 10.887 -6.412 1.00 40.94 223 LEU A N 1
ATOM 1846 C CA . LEU A 1 223 ? 0.074 11.284 -6.150 1.00 40.94 223 LEU A CA 1
ATOM 1847 C C . LEU A 1 223 ? -0.303 12.577 -6.896 1.00 40.94 223 LEU A C 1
ATOM 1849 O O . LEU A 1 223 ? -1.356 12.638 -7.529 1.00 40.94 223 LEU A O 1
ATOM 1853 N N . LYS A 1 224 ? 0.592 13.577 -6.948 1.00 47.84 224 LYS A N 1
ATOM 1854 C CA . LYS A 1 224 ? 0.386 14.795 -7.762 1.00 47.84 224 LYS A CA 1
ATOM 1855 C C . LYS A 1 224 ? 0.342 14.519 -9.268 1.00 47.84 224 LYS A C 1
ATOM 1857 O O . LYS A 1 224 ? -0.347 15.231 -9.999 1.00 47.84 224 LYS A O 1
ATOM 1862 N N . LYS A 1 225 ? 1.104 13.539 -9.760 1.00 47.66 225 LYS A N 1
ATOM 1863 C CA . LYS A 1 225 ? 1.148 13.185 -11.187 1.00 47.66 225 LYS A CA 1
ATOM 1864 C C . LYS A 1 225 ? -0.095 12.390 -11.593 1.00 47.66 225 LYS A C 1
ATOM 1866 O O . LYS A 1 225 ? -0.663 12.676 -12.647 1.00 47.66 225 LYS A O 1
ATOM 1871 N N . ALA A 1 226 ? -0.553 11.482 -10.732 1.00 42.88 226 ALA A N 1
ATOM 1872 C CA . ALA A 1 226 ? -1.814 10.766 -10.885 1.00 42.88 226 ALA A CA 1
ATOM 1873 C C . ALA A 1 226 ? -2.995 11.751 -10.918 1.00 42.88 226 ALA A C 1
ATOM 1875 O O . ALA A 1 226 ? -3.742 11.761 -11.894 1.00 42.88 226 ALA A O 1
ATOM 1876 N N . ASP A 1 227 ? -3.081 12.670 -9.954 1.00 41.50 227 ASP A N 1
ATOM 1877 C CA . ASP A 1 227 ? -4.145 13.681 -9.868 1.00 41.50 227 ASP A CA 1
ATOM 1878 C C . ASP A 1 227 ? -4.202 14.604 -11.105 1.00 41.50 227 ASP A C 1
ATOM 1880 O O . ASP A 1 227 ? -5.243 14.760 -11.747 1.00 41.50 227 ASP A O 1
ATOM 1884 N N . ARG A 1 228 ? -3.053 15.122 -11.569 1.00 45.41 228 ARG A N 1
ATOM 1885 C CA . ARG A 1 228 ? -3.000 15.929 -12.807 1.00 45.41 228 ARG A CA 1
ATOM 1886 C C . ARG A 1 228 ? -3.434 15.145 -14.046 1.00 45.41 228 ARG A C 1
ATOM 1888 O O . ARG A 1 228 ? -4.095 15.714 -14.914 1.00 45.41 228 ARG A O 1
ATOM 1895 N N . SER A 1 229 ? -3.079 13.862 -14.136 1.00 42.78 229 SER A N 1
ATOM 1896 C CA . SER A 1 229 ? -3.472 13.007 -15.264 1.00 42.78 229 SER A CA 1
ATOM 1897 C C . SER A 1 229 ? -4.982 12.738 -15.288 1.00 42.78 229 SER A C 1
ATOM 1899 O O . SER A 1 229 ? -5.586 12.712 -16.360 1.00 42.78 229 SER A O 1
ATOM 1901 N N . ILE A 1 230 ? -5.604 12.625 -14.110 1.00 44.66 230 ILE A N 1
ATOM 1902 C CA . ILE A 1 230 ? -7.048 12.426 -13.940 1.00 44.66 230 ILE A CA 1
ATOM 1903 C C . ILE A 1 230 ? -7.798 13.702 -14.325 1.00 44.66 230 ILE A C 1
ATOM 1905 O O . ILE A 1 230 ? -8.718 13.648 -15.140 1.00 44.66 230 ILE A O 1
ATOM 1909 N N . VAL A 1 231 ? -7.357 14.863 -13.835 1.00 37.09 231 VAL A N 1
ATOM 1910 C CA . VAL A 1 231 ? -7.956 16.165 -14.177 1.00 37.09 231 VAL A CA 1
ATOM 1911 C C . VAL A 1 231 ? -7.838 16.462 -15.677 1.00 37.09 231 VAL A C 1
ATOM 1913 O O . VAL A 1 231 ? -8.785 16.954 -16.289 1.00 37.09 231 VAL A O 1
ATOM 1916 N N . GLN A 1 232 ? -6.706 16.129 -16.305 1.00 48.88 232 GLN A N 1
ATOM 1917 C CA . GLN A 1 232 ? -6.534 16.294 -17.752 1.00 48.88 232 GLN A CA 1
ATOM 1918 C C . GLN A 1 232 ? -7.434 15.355 -18.568 1.00 48.88 232 GLN A C 1
ATOM 1920 O O . GLN A 1 232 ? -7.945 15.770 -19.609 1.00 48.88 232 GLN A O 1
ATOM 1925 N N . ARG A 1 233 ? -7.667 14.119 -18.106 1.00 44.72 233 ARG A N 1
ATOM 1926 C CA . ARG A 1 233 ? -8.599 13.183 -18.759 1.00 44.72 233 ARG A CA 1
ATOM 1927 C C . ARG A 1 233 ? -10.054 13.632 -18.615 1.00 44.72 233 ARG A C 1
ATOM 1929 O O . ARG A 1 233 ? -10.767 13.625 -19.611 1.00 44.72 233 ARG A O 1
ATOM 1936 N N . LEU A 1 234 ? -10.452 14.117 -17.437 1.00 36.25 234 LEU A N 1
ATOM 1937 C CA . LEU A 1 234 ? -11.807 14.625 -17.187 1.00 36.25 234 LEU A CA 1
ATOM 1938 C C . LEU A 1 234 ? -12.137 15.879 -18.014 1.00 36.25 234 LEU A C 1
ATOM 1940 O O . LEU A 1 234 ? -13.240 15.995 -18.548 1.00 36.25 234 LEU A O 1
ATOM 1944 N N . ARG A 1 235 ? -11.168 16.786 -18.207 1.00 47.22 235 ARG A N 1
ATOM 1945 C CA . ARG A 1 235 ? -11.337 17.951 -19.099 1.00 47.22 235 ARG A CA 1
ATOM 1946 C C . ARG A 1 235 ? -11.477 17.561 -20.572 1.00 47.22 235 ARG A C 1
ATOM 1948 O O . ARG A 1 235 ? -12.218 18.209 -21.301 1.00 47.22 235 ARG A O 1
ATOM 1955 N N . ARG A 1 236 ? -10.795 16.499 -21.017 1.00 52.25 236 ARG A N 1
ATOM 1956 C CA . ARG A 1 236 ? -10.932 15.993 -22.393 1.00 52.25 236 ARG A CA 1
ATOM 1957 C C . ARG A 1 236 ? -12.298 15.353 -22.631 1.00 52.25 236 ARG A C 1
ATOM 1959 O O . ARG A 1 236 ? -12.875 15.581 -23.682 1.00 52.25 236 ARG A O 1
ATOM 1966 N N . THR A 1 237 ? -12.849 14.632 -21.655 1.00 45.31 237 THR A N 1
ATOM 1967 C CA . THR A 1 237 ? -14.207 14.068 -21.761 1.00 45.31 237 THR A CA 1
ATOM 1968 C C . THR A 1 237 ? -15.310 15.133 -21.723 1.00 45.31 237 THR A C 1
ATOM 1970 O O . THR A 1 237 ? -16.348 14.948 -22.350 1.00 45.31 237 THR A O 1
ATOM 1973 N N . GLN A 1 238 ? -15.088 16.273 -21.058 1.00 45.44 238 GLN A N 1
ATOM 1974 C CA . GLN A 1 238 ? -16.050 17.386 -21.049 1.00 45.44 238 GLN A CA 1
ATOM 1975 C C . GLN A 1 238 ? -16.068 18.197 -22.355 1.00 45.44 238 GLN A C 1
ATOM 1977 O O . GLN A 1 238 ? -17.109 18.730 -22.712 1.00 45.44 238 GLN A O 1
ATOM 1982 N N . HIS A 1 239 ? -14.964 18.259 -23.107 1.00 52.41 239 HIS A N 1
ATOM 1983 C CA . HIS A 1 239 ? -14.949 18.958 -24.401 1.00 52.41 239 HIS A CA 1
ATOM 1984 C C . HIS A 1 239 ? -15.557 18.159 -25.562 1.00 52.41 239 HIS A C 1
ATOM 1986 O O . HIS A 1 239 ? -15.919 18.758 -26.566 1.00 52.41 239 HIS A O 1
ATOM 1992 N N . VAL A 1 240 ? -15.695 16.836 -25.436 1.00 56.09 240 VAL A N 1
ATOM 1993 C CA . VAL A 1 240 ? -16.282 15.977 -26.487 1.00 56.09 240 VAL A CA 1
ATOM 1994 C C . VAL A 1 240 ? -17.819 15.946 -26.424 1.00 56.09 240 VAL A C 1
ATOM 1996 O O . VAL A 1 240 ? -18.459 15.571 -27.395 1.00 56.09 240 VAL A O 1
ATOM 1999 N N . SER A 1 241 ? -18.428 16.380 -25.316 1.00 51.03 241 SER A N 1
ATOM 2000 C CA . SER A 1 241 ? -19.891 16.372 -25.112 1.00 51.03 241 SER A CA 1
ATOM 2001 C C . SER A 1 241 ? -20.583 17.716 -25.384 1.00 51.03 241 SER A C 1
ATOM 2003 O O . SER A 1 241 ? -21.777 17.839 -25.146 1.00 51.03 241 SER A O 1
ATOM 2005 N N . GLY A 1 242 ? -19.851 18.726 -25.868 1.00 48.25 242 GLY A N 1
ATOM 2006 C CA . GLY A 1 242 ? -20.371 20.080 -26.115 1.00 48.25 242 GLY A CA 1
ATOM 2007 C C . GLY A 1 242 ? -20.326 20.516 -27.580 1.00 48.25 242 GLY A C 1
ATOM 2008 O O . GLY A 1 242 ? -20.319 21.713 -27.850 1.00 48.25 242 GLY A O 1
ATOM 2009 N N . SER A 1 243 ? -20.219 19.570 -28.511 1.00 49.41 243 SER A N 1
ATOM 2010 C CA . SER A 1 243 ? -20.191 19.831 -29.954 1.00 49.41 243 SER A CA 1
ATOM 2011 C C . SER A 1 243 ? -21.253 18.996 -30.668 1.00 49.41 243 SER A C 1
ATOM 2013 O O . SER A 1 243 ? -20.926 18.190 -31.536 1.00 49.41 243 SER A O 1
ATOM 2015 N N . GLU A 1 244 ? -22.503 19.194 -30.250 1.00 49.91 244 GLU A N 1
ATOM 2016 C CA . GLU A 1 244 ? -23.722 18.922 -31.023 1.00 49.91 244 GLU A CA 1
ATOM 2017 C C . GLU A 1 244 ? -24.547 20.208 -31.114 1.00 49.91 244 GLU A C 1
ATOM 2019 O O . GLU A 1 244 ? -24.602 20.941 -30.096 1.00 49.91 244 GLU A O 1
#

Radius of gyration: 22.06 Å; chains: 1; bounding box: 67×39×63 Å

Sequence (244 aa):
MVPNWMVDTDEECASWNLRVQYIHRTAKDFLESGSKWREVLDATGHESFDPNEHWANAFLWMLKTLGHSVSPERVWNILTWCIEYALILQLKRRVVQVTYLDEIFRVYGVIQNTRHLGSIQYLNSPLDLAVWCNLADYVRIKVKELSQQQCEHALVFYGKRQIYTLDLDSAQLLLRDVNREPSQELKRARSIMLNLLVQEFFDGNRKAWPSLTSPFGLMLRILKKADRSIVQRLRRTQHVSGSE

Foldseek 3Di:
DDDPPPCPDVVVVVVVVVVVVVVVVVVVVVCPPPVNVVVVCVVVVNPDDDPLVVQLVVLLVVLLPDDLPDALVVNVVSLLSNVLSQVVVCVVVVDRPLVSLVSSQVSVVVSVVSDVSDPPVLCPDSLLVCLVVLVVVNNVVCVVVDDPVVVVSSVVSNLVVVLVFDDVVVSVVVVVVVPPDDDVVVVVCVVVVVVVCVVCSVVPDDDDDDDQPDPVNVSVVSVVVVVVVVVVVVVVVVVVPPDD

pLDDT: mean 71.27, std 21.63, range [34.09, 97.94]